Protein AF-A0A4Y2VUL4-F1 (afdb_monomer)

Secondary structure (DSSP, 8-state):
-----------------------------------------------THHHHHHHHHHHHHHHHHHTS--EEEEEETTTTEEEEEEGGGEETTEEEE-S---HHHHHHHHHTTPPPPTT-EEEE-EE-HHHHHHHHHHHHHHHHHHHHHHHHHHTTSS---PPPTTSPPSSB-SHHHHHHHHHHHTSHHHHHHHHHHHHT---SSHHHHHHHHHHHHB-HHHHHTEESS-STTTSEESTT-GGG--

Foldseek 3Di:
DDDDDDDDDDDDDDDDDDDDDDDDDDDDDDDDDDDDDDDDDDDDPPDPVVVVVVVVVVVVVVVVVVVCPQWFFKAQPVVRDTDIAGPLQDDPQKGFAAPDPDPVVRVVCRVVVPHRDPNTDIGGIDGPPPVVVVVVVVVVVVVVVVVVVVVVCVVPPPDLLDQDPQQQQWQDEDPVSVVSNLVQCVDVVNVVSLVSNLVVQDDPDPVRSVVRSNVGHHPPNLVVQADCPDDPPRHHHPVVSPPVPD

Sequence (246 aa):
MTYESRQDKNKDMTDTDFHGTSEDLSMSFDSSEEDSDNQSSSSTVYDSDYMDMREDLETKIEMDAMSSIKFHVVKFPEENSVTVVPCSWVEGDMCAWPSFKSLRKIEDCVKNLRDPEPSCQSIRALIMKSIKRKVLRMLESIQQDIKEIKESEMSSRGRIPSLSPGCPQLPCENPAHLVKLEGLLKDENMFCNVCDFLSSIGGNSIKDCTKRILSKLLSTNLSLKSNWKGTRAVKLVFATFSLINK

Mean predicted aligned error: 21.49 Å

Structure (mmCIF, N/CA/C/O backbone):
data_AF-A0A4Y2VUL4-F1
#
_entry.id   AF-A0A4Y2VUL4-F1
#
loop_
_atom_site.group_PDB
_atom_site.id
_atom_site.type_symbol
_atom_site.label_atom_id
_atom_site.label_alt_id
_atom_site.label_comp_id
_atom_site.label_asym_id
_atom_site.label_entity_id
_atom_site.label_seq_id
_atom_site.pdbx_PDB_ins_code
_atom_site.Cartn_x
_atom_site.Cartn_y
_atom_site.Cartn_z
_atom_site.occupancy
_atom_site.B_iso_or_equiv
_atom_site.auth_seq_id
_atom_site.auth_comp_id
_atom_site.auth_asym_id
_atom_site.auth_atom_id
_atom_site.pdbx_PDB_model_num
ATOM 1 N N . MET A 1 1 ? 10.776 -19.112 73.926 1.00 37.28 1 MET A N 1
ATOM 2 C CA . MET A 1 1 ? 12.065 -18.406 73.800 1.00 37.28 1 MET A CA 1
ATOM 3 C C . MET A 1 1 ? 11.808 -17.065 73.133 1.00 37.28 1 MET A C 1
ATOM 5 O O . MET A 1 1 ? 11.427 -17.037 71.975 1.00 37.28 1 MET A O 1
ATOM 9 N N . THR A 1 2 ? 11.833 -16.020 73.962 1.00 32.97 2 THR A N 1
ATOM 10 C CA . THR A 1 2 ? 12.532 -14.734 73.767 1.00 32.97 2 THR A CA 1
ATOM 11 C C . THR A 1 2 ? 12.591 -14.060 72.384 1.00 32.97 2 THR A C 1
ATOM 13 O O . THR A 1 2 ? 13.231 -14.542 71.458 1.00 32.97 2 THR A O 1
ATOM 16 N N . TYR A 1 3 ? 11.960 -12.876 72.359 1.00 35.38 3 TYR A N 1
ATOM 17 C CA . TYR A 1 3 ? 12.268 -11.624 71.647 1.00 35.38 3 TYR A CA 1
ATOM 18 C C . TYR A 1 3 ? 13.682 -11.467 71.055 1.00 35.38 3 TYR A C 1
ATOM 20 O O . TYR A 1 3 ? 14.653 -11.780 71.732 1.00 35.38 3 TYR A O 1
ATOM 28 N N . GLU A 1 4 ? 13.789 -10.777 69.908 1.00 34.34 4 GLU A N 1
ATOM 29 C CA . GLU A 1 4 ? 14.409 -9.436 69.873 1.00 34.34 4 GLU A CA 1
ATOM 30 C C . GLU A 1 4 ? 14.156 -8.671 68.559 1.00 34.34 4 GLU A C 1
ATOM 32 O O . GLU A 1 4 ? 14.425 -9.138 67.455 1.00 34.34 4 GLU A O 1
ATOM 37 N N . SER A 1 5 ? 13.650 -7.451 68.735 1.00 45.66 5 SER A N 1
ATOM 38 C CA . SER A 1 5 ? 13.612 -6.333 67.793 1.00 45.66 5 SER A CA 1
ATOM 39 C C . SER A 1 5 ? 15.016 -5.806 67.494 1.00 45.66 5 SER A C 1
ATOM 41 O O . SER A 1 5 ? 15.816 -5.751 68.420 1.00 45.66 5 SER A O 1
ATOM 43 N N . ARG A 1 6 ? 15.266 -5.251 66.296 1.00 36.03 6 ARG A N 1
ATOM 44 C CA . ARG A 1 6 ? 16.199 -4.117 66.108 1.00 36.03 6 ARG A CA 1
ATOM 45 C C . ARG A 1 6 ? 15.725 -3.207 64.965 1.00 36.03 6 ARG A C 1
ATOM 47 O O . ARG A 1 6 ? 15.745 -3.591 63.801 1.00 36.03 6 ARG A O 1
ATOM 54 N N . GLN A 1 7 ? 15.272 -2.008 65.334 1.00 43.59 7 GLN A N 1
ATOM 55 C CA . GLN A 1 7 ? 15.385 -0.796 64.519 1.00 43.59 7 GLN A CA 1
ATOM 56 C C . GLN A 1 7 ? 16.753 -0.167 64.815 1.00 43.59 7 GLN A C 1
ATOM 58 O O . GLN A 1 7 ? 17.142 -0.164 65.975 1.00 43.59 7 GLN A O 1
ATOM 63 N N . ASP A 1 8 ? 17.405 0.399 63.800 1.00 39.06 8 ASP A N 1
ATOM 64 C CA . ASP A 1 8 ? 18.325 1.553 63.864 1.00 39.06 8 ASP A CA 1
ATOM 65 C C . ASP A 1 8 ? 18.524 2.010 62.403 1.00 39.06 8 ASP A C 1
ATOM 67 O O . ASP A 1 8 ? 18.896 1.208 61.554 1.00 39.06 8 ASP A O 1
ATOM 71 N N . LYS A 1 9 ? 17.991 3.151 61.941 1.00 45.91 9 LYS A N 1
ATOM 72 C CA . LYS A 1 9 ? 18.438 4.549 62.120 1.00 45.91 9 LYS A CA 1
ATOM 73 C C . LYS A 1 9 ? 19.901 4.803 61.745 1.00 45.91 9 LYS A C 1
ATOM 75 O O . LYS A 1 9 ? 20.797 4.483 62.514 1.00 45.91 9 LYS A O 1
ATOM 80 N N . ASN A 1 10 ? 20.086 5.469 60.602 1.00 33.12 10 ASN A N 1
ATOM 81 C CA . ASN A 1 10 ? 21.126 6.451 60.231 1.00 33.12 10 ASN A CA 1
ATOM 82 C C . ASN A 1 10 ? 21.070 6.607 58.698 1.00 33.12 10 ASN A C 1
ATOM 84 O O . ASN A 1 10 ? 20.830 5.622 58.015 1.00 33.12 10 ASN A O 1
ATOM 88 N N . LYS A 1 11 ? 21.308 7.741 58.045 1.00 41.38 11 LYS A N 1
ATOM 89 C CA . LYS A 1 11 ? 21.467 9.163 58.373 1.00 41.38 11 LYS A CA 1
ATOM 90 C C . LYS A 1 11 ? 21.576 9.865 57.004 1.00 41.38 11 LYS A C 1
ATOM 92 O O . LYS A 1 11 ? 21.830 9.203 56.002 1.00 41.38 11 LYS A O 1
ATOM 97 N N . ASP A 1 12 ? 21.374 11.171 57.012 1.00 45.00 12 ASP A N 1
ATOM 98 C CA . ASP A 1 12 ? 21.529 12.141 55.924 1.00 45.00 12 ASP A CA 1
ATOM 99 C C . ASP A 1 12 ? 22.526 11.812 54.798 1.00 45.00 12 ASP A C 1
ATOM 101 O O . ASP A 1 12 ? 23.677 11.457 55.052 1.00 45.00 12 ASP A O 1
ATOM 105 N N . MET A 1 13 ? 22.118 12.104 53.560 1.00 39.50 13 MET A N 1
ATOM 106 C CA . MET A 1 13 ? 23.014 12.676 52.551 1.00 39.50 13 MET A CA 1
ATOM 107 C C . MET A 1 13 ? 22.205 13.560 51.595 1.00 39.50 13 MET A C 1
ATOM 109 O O . MET A 1 13 ? 21.408 13.084 50.789 1.00 39.50 13 MET A O 1
ATOM 113 N N . THR A 1 14 ? 22.383 14.864 51.772 1.00 39.72 14 THR A N 1
ATOM 114 C CA .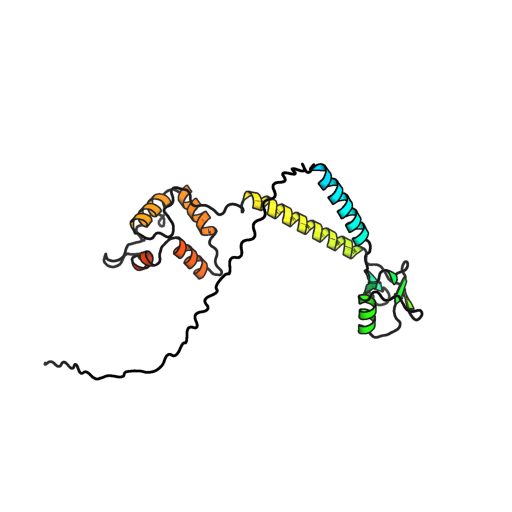 THR A 1 14 ? 21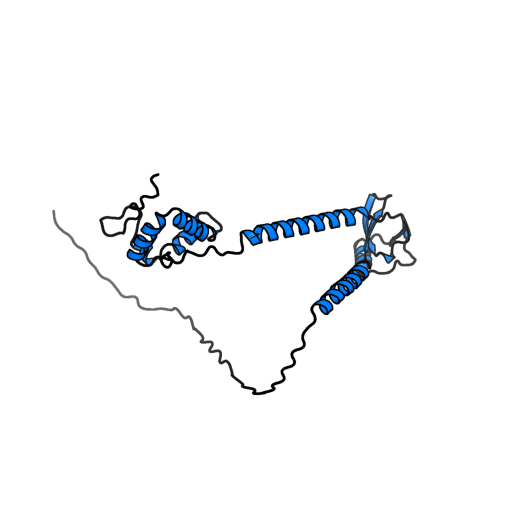.940 15.952 50.900 1.00 39.72 14 THR A CA 1
ATOM 115 C C . THR A 1 14 ? 22.863 16.105 49.691 1.00 39.72 14 THR A C 1
ATOM 117 O O . THR A 1 14 ? 24.064 15.882 49.818 1.00 39.72 14 THR A O 1
ATOM 120 N N . ASP A 1 15 ? 22.253 16.563 48.593 1.00 34.91 15 ASP A N 1
ATOM 121 C CA . ASP A 1 15 ? 22.782 17.282 47.424 1.00 34.91 15 ASP A CA 1
ATOM 122 C C . ASP A 1 15 ? 23.963 16.700 46.642 1.00 34.91 15 ASP A C 1
ATOM 124 O O . ASP A 1 15 ? 25.075 16.600 47.149 1.00 34.91 15 ASP A O 1
ATOM 128 N N . THR A 1 16 ? 23.757 16.463 45.338 1.00 40.22 16 THR A N 1
ATOM 129 C CA . THR A 1 16 ? 24.264 17.377 44.287 1.00 40.22 16 THR A CA 1
ATOM 130 C C . THR A 1 16 ? 23.826 16.961 42.864 1.00 40.22 16 THR A C 1
ATOM 132 O O . THR A 1 16 ? 23.889 15.797 42.480 1.00 40.22 16 THR A O 1
ATOM 135 N N . ASP A 1 17 ? 23.398 17.979 42.109 1.00 36.22 17 ASP A N 1
ATOM 136 C CA . ASP A 1 17 ? 23.606 18.208 40.670 1.00 36.22 17 ASP A CA 1
ATOM 137 C C . ASP A 1 17 ? 22.747 17.486 39.613 1.00 36.22 17 ASP A C 1
ATOM 139 O O . ASP A 1 17 ? 23.124 16.476 39.021 1.00 36.22 17 ASP A O 1
ATOM 143 N N . PHE A 1 18 ? 21.648 18.147 39.222 1.00 34.28 18 PHE A N 1
ATOM 144 C CA . PHE A 1 18 ? 21.116 18.066 37.857 1.00 34.28 18 PHE A CA 1
ATOM 145 C C . PHE A 1 18 ? 20.926 19.484 37.297 1.00 34.28 18 PHE A C 1
ATOM 147 O O . PHE A 1 18 ? 19.894 20.123 37.493 1.00 34.28 18 PHE A O 1
ATOM 154 N N . HIS A 1 19 ? 21.951 19.995 36.611 1.00 41.25 19 HIS A N 1
ATOM 155 C CA . HIS A 1 19 ? 21.834 21.189 35.780 1.00 41.25 19 HIS A CA 1
ATOM 156 C C . HIS A 1 19 ? 21.221 20.807 34.427 1.00 41.25 19 HIS A C 1
ATOM 158 O O . HIS A 1 19 ? 21.847 20.127 33.618 1.00 41.25 19 HIS A O 1
ATOM 164 N N . GLY A 1 20 ? 20.003 21.281 34.180 1.00 34.69 20 GLY A N 1
ATOM 165 C CA . GLY A 1 20 ? 19.378 21.322 32.863 1.00 34.69 20 GLY A CA 1
ATOM 166 C C . GLY A 1 20 ? 18.702 22.675 32.700 1.00 34.69 20 GLY A C 1
ATOM 167 O O . GLY A 1 20 ? 17.588 22.876 33.173 1.00 34.69 20 GLY A O 1
ATOM 168 N N . THR A 1 21 ? 19.413 23.625 32.100 1.00 36.50 21 THR A N 1
ATOM 169 C CA . THR A 1 21 ? 18.899 24.947 31.741 1.00 36.50 21 THR A CA 1
ATOM 170 C C . THR A 1 21 ? 17.856 24.792 30.637 1.00 36.50 21 THR A C 1
ATOM 172 O O . THR A 1 21 ? 18.184 24.415 29.514 1.00 36.50 21 THR A O 1
ATOM 175 N N . SER A 1 22 ? 16.595 25.050 30.978 1.00 40.19 22 SER A N 1
ATOM 176 C CA . SER A 1 22 ? 15.501 25.232 30.027 1.00 40.19 22 SER A CA 1
ATOM 177 C C . SER A 1 22 ? 15.526 26.687 29.575 1.00 40.19 22 SER A C 1
ATOM 179 O O . SER A 1 22 ? 15.125 27.570 30.329 1.00 40.19 22 SER A O 1
ATOM 181 N N . GLU A 1 23 ? 16.049 26.945 28.380 1.00 42.38 23 GLU A N 1
ATOM 182 C CA . GLU A 1 23 ? 15.893 28.239 27.722 1.00 42.38 23 GLU A CA 1
ATOM 183 C C . GLU A 1 23 ? 14.488 28.310 27.112 1.00 42.38 23 GLU A C 1
ATOM 185 O O . GLU A 1 23 ? 14.132 27.540 26.218 1.00 42.38 23 GLU A O 1
ATOM 190 N N . ASP A 1 24 ? 13.686 29.227 27.652 1.00 40.03 24 ASP A N 1
ATOM 191 C CA . ASP A 1 24 ? 12.415 29.678 27.098 1.00 40.03 24 ASP A CA 1
ATOM 192 C C . ASP A 1 24 ? 12.649 30.333 25.729 1.00 40.03 24 ASP A C 1
ATOM 194 O O . ASP A 1 24 ? 13.191 31.434 25.629 1.00 40.03 24 ASP A O 1
ATOM 198 N N . LEU A 1 25 ? 12.196 29.673 24.664 1.00 39.53 25 LEU A N 1
ATOM 199 C CA . LEU A 1 25 ? 12.022 30.288 23.349 1.00 39.53 25 LEU A CA 1
ATOM 200 C C . LEU A 1 25 ? 10.589 30.815 23.239 1.00 39.53 25 LEU A C 1
ATOM 202 O O . LEU A 1 25 ? 9.675 30.128 22.781 1.00 39.53 25 LEU A O 1
ATOM 206 N N . SER A 1 26 ? 10.402 32.061 23.669 1.00 37.72 26 SER A N 1
ATOM 207 C CA . SER A 1 26 ? 9.218 32.863 23.377 1.00 37.72 26 SER A CA 1
ATOM 208 C C . SER A 1 26 ? 9.281 33.362 21.928 1.00 37.72 26 SER A C 1
ATOM 210 O O . SER A 1 26 ? 10.014 34.285 21.587 1.00 37.72 26 SER A O 1
ATOM 212 N N . MET A 1 27 ? 8.507 32.736 21.040 1.00 40.91 27 MET A N 1
ATOM 213 C CA . MET A 1 27 ? 8.279 33.248 19.687 1.00 40.91 27 MET A CA 1
ATOM 214 C C . MET A 1 27 ? 7.114 34.242 19.706 1.00 40.91 27 MET A C 1
ATOM 216 O O . MET A 1 27 ? 5.950 33.857 19.794 1.00 40.91 27 MET A O 1
ATOM 220 N N . SER A 1 28 ? 7.440 35.531 19.632 1.00 38.25 28 SER A N 1
ATOM 221 C CA . SER A 1 28 ? 6.500 36.619 19.358 1.00 38.25 28 SER A CA 1
ATO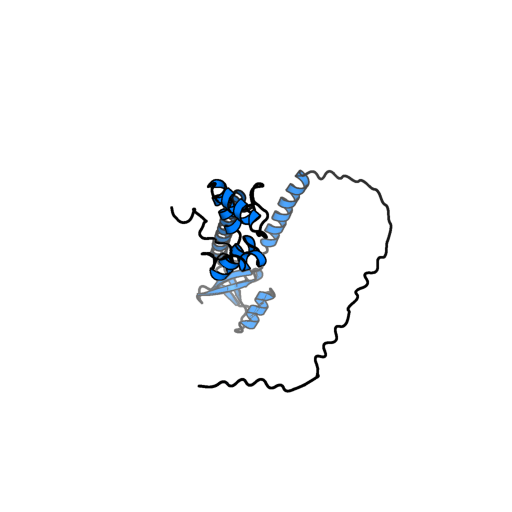M 222 C C . SER A 1 28 ? 6.160 36.645 17.866 1.00 38.25 28 SER A C 1
ATOM 224 O O . SER A 1 28 ? 7.037 36.905 17.042 1.00 38.25 28 SER A O 1
ATOM 226 N N . PHE A 1 29 ? 4.900 36.372 17.523 1.00 38.88 29 PHE A N 1
ATOM 227 C CA . PHE A 1 29 ? 4.369 36.544 16.171 1.00 38.88 29 PHE A CA 1
ATOM 228 C C . PHE A 1 29 ? 3.790 37.956 16.043 1.00 38.88 29 PHE A C 1
ATOM 230 O O . PHE A 1 29 ? 2.793 38.295 16.682 1.00 38.88 29 PHE A O 1
ATOM 237 N N . ASP A 1 30 ? 4.485 38.773 15.261 1.00 34.53 30 ASP A N 1
ATOM 238 C CA . ASP A 1 30 ? 4.144 40.150 14.932 1.00 34.53 30 ASP A CA 1
ATOM 239 C C . ASP A 1 30 ? 2.960 40.170 13.957 1.00 34.53 30 ASP A C 1
ATOM 241 O O . ASP A 1 30 ? 2.999 39.545 12.895 1.00 34.53 30 ASP A O 1
ATOM 245 N N . SER A 1 31 ? 1.882 40.838 14.362 1.00 45.69 31 SER A N 1
ATOM 246 C CA . SER A 1 31 ? 0.686 41.054 13.550 1.00 45.69 31 SER A CA 1
ATOM 247 C C . SER A 1 31 ? 0.798 42.433 12.919 1.00 45.69 31 SER A C 1
ATOM 249 O O . SER A 1 31 ? 0.634 43.437 13.607 1.00 45.69 31 SER A O 1
ATOM 251 N N . SER A 1 32 ? 1.065 42.476 11.616 1.00 52.53 32 SER A N 1
ATOM 252 C CA . SER A 1 32 ? 0.839 43.669 10.802 1.00 52.53 32 SER A CA 1
ATOM 253 C C . SER A 1 32 ? -0.382 43.437 9.916 1.00 52.53 32 SER A C 1
ATOM 255 O O . SER A 1 32 ? -0.410 42.552 9.062 1.00 52.53 32 SER A O 1
ATOM 257 N N . GLU A 1 33 ? -1.412 44.221 10.215 1.00 48.19 33 GLU A N 1
ATOM 258 C CA . GLU A 1 33 ? -2.605 44.453 9.412 1.00 48.19 33 GLU A CA 1
ATOM 259 C C . GLU A 1 33 ? -2.219 45.238 8.151 1.00 48.19 33 GLU A C 1
ATOM 261 O O . GLU A 1 33 ? -1.575 46.282 8.247 1.00 48.19 33 GLU A O 1
ATOM 266 N N . GLU A 1 34 ? -2.656 44.776 6.979 1.00 51.69 34 GLU A N 1
ATOM 267 C CA . GLU A 1 34 ? -2.885 45.656 5.833 1.00 51.69 34 GLU A CA 1
ATOM 268 C C . GLU A 1 34 ? -4.307 45.427 5.317 1.00 51.69 34 GLU A C 1
ATOM 270 O O . GLU A 1 34 ? -4.644 44.379 4.761 1.00 51.69 34 GLU A O 1
ATOM 275 N N . ASP A 1 35 ? -5.141 46.439 5.549 1.00 45.28 35 ASP A N 1
ATOM 276 C CA . ASP A 1 35 ? -6.445 46.626 4.933 1.00 45.28 35 ASP A CA 1
ATOM 277 C C . ASP A 1 35 ? -6.289 46.871 3.430 1.00 45.28 35 ASP A C 1
ATOM 279 O O . ASP A 1 35 ? -5.519 47.734 3.004 1.00 45.28 35 ASP A O 1
ATOM 283 N N . SER A 1 36 ? -7.095 46.190 2.617 1.00 50.53 36 SER A N 1
ATOM 284 C CA . SER A 1 36 ? -7.530 46.717 1.321 1.00 50.53 36 SER A CA 1
ATOM 285 C C . SER A 1 36 ? -8.795 46.006 0.860 1.00 50.53 36 SER A C 1
ATOM 287 O O . SER A 1 36 ? -8.769 44.909 0.300 1.00 50.53 36 SER A O 1
ATOM 289 N N . ASP A 1 37 ? -9.914 46.687 1.081 1.00 52.72 37 ASP A N 1
ATOM 290 C CA . ASP A 1 37 ? -11.165 46.467 0.375 1.00 52.72 37 ASP A CA 1
ATOM 291 C C . ASP A 1 37 ? -10.942 46.559 -1.140 1.00 52.72 37 ASP A C 1
ATOM 293 O O . ASP A 1 37 ? -10.536 47.601 -1.658 1.00 52.72 37 ASP A O 1
ATOM 297 N N . ASN A 1 38 ? -11.305 45.513 -1.883 1.00 49.28 38 ASN A N 1
ATOM 298 C CA . ASN A 1 38 ? -11.832 45.731 -3.224 1.00 49.28 38 ASN A CA 1
ATOM 299 C C . ASN A 1 38 ? -12.841 44.646 -3.608 1.00 49.28 38 ASN A C 1
ATOM 301 O O . ASN A 1 38 ? -12.501 43.523 -3.985 1.00 49.28 38 ASN A O 1
ATOM 305 N N . GLN A 1 39 ? -14.115 45.017 -3.511 1.00 49.38 39 GLN A N 1
ATOM 306 C CA . GLN A 1 39 ? -15.218 44.310 -4.140 1.00 49.38 39 GLN A CA 1
ATOM 307 C C . GLN A 1 39 ? -15.061 44.379 -5.665 1.00 49.38 39 GLN A C 1
ATOM 309 O O . GLN A 1 39 ? -15.188 45.443 -6.266 1.00 49.38 39 GLN A O 1
ATOM 314 N N . SER A 1 40 ? -14.876 43.233 -6.316 1.00 43.91 40 SER A N 1
ATOM 315 C CA . SER A 1 40 ? -15.290 43.073 -7.710 1.00 43.91 40 SER A CA 1
ATOM 316 C C . SER A 1 40 ? -15.723 41.634 -7.961 1.00 43.91 40 SER A C 1
ATOM 318 O O . SER A 1 40 ? -14.917 40.725 -8.152 1.00 43.91 40 SER A O 1
ATOM 320 N N . SER A 1 41 ? -17.037 41.430 -7.922 1.00 46.38 41 SER A N 1
ATOM 321 C CA . SER A 1 41 ? -17.688 40.220 -8.405 1.00 46.38 41 SER A CA 1
ATOM 322 C C . SER A 1 41 ? -17.497 40.123 -9.918 1.00 46.38 41 SER A C 1
ATOM 324 O O . SER A 1 41 ? -18.189 40.802 -10.672 1.00 46.38 41 SER A O 1
ATOM 326 N N . SER A 1 42 ? -16.589 39.258 -10.368 1.00 40.31 42 SER A N 1
ATOM 327 C CA . SER A 1 42 ? -16.529 38.806 -11.760 1.00 40.31 42 SER A CA 1
ATOM 328 C C . SER A 1 42 ? -16.740 37.297 -11.795 1.00 40.31 42 SER A C 1
ATOM 330 O O . SER A 1 42 ? -15.809 36.497 -11.717 1.00 40.31 42 SER A O 1
ATOM 332 N N . SER A 1 43 ? -18.016 36.913 -11.838 1.00 45.22 43 SER A N 1
ATOM 333 C CA . SER A 1 43 ? -18.437 35.547 -12.127 1.00 45.22 43 SER A CA 1
ATOM 334 C C . SER A 1 43 ? -18.215 35.306 -13.617 1.00 45.22 43 SER A C 1
ATOM 336 O O . SER A 1 43 ? -19.029 35.689 -14.454 1.00 45.22 43 SER A O 1
ATOM 338 N N . THR A 1 44 ? -17.071 34.716 -13.954 1.00 42.22 44 THR A N 1
ATOM 339 C CA . THR A 1 44 ? -16.884 34.093 -15.262 1.00 42.22 44 THR A CA 1
ATOM 340 C C . THR A 1 44 ? -17.412 32.671 -15.146 1.00 42.22 44 THR A C 1
ATOM 342 O O . THR A 1 44 ? -16.856 31.823 -14.453 1.00 42.22 44 THR A O 1
ATOM 345 N N . VAL A 1 45 ? -18.572 32.449 -15.757 1.00 44.31 45 VAL A N 1
ATOM 346 C CA . VAL A 1 45 ? -19.118 31.118 -16.013 1.00 44.31 45 VAL A CA 1
ATOM 347 C C . VAL A 1 45 ? -18.128 30.437 -16.954 1.00 44.31 45 VAL A C 1
ATOM 349 O O . VAL A 1 45 ? -18.074 30.762 -18.137 1.00 44.31 45 VAL A O 1
ATOM 352 N N . TYR A 1 46 ? -17.273 29.573 -16.408 1.00 42.00 46 TYR A N 1
ATOM 353 C CA . TYR A 1 46 ? -16.401 28.730 -17.214 1.00 42.00 46 TYR A CA 1
ATOM 354 C C . TYR A 1 46 ? -17.260 27.633 -17.830 1.00 42.00 46 TYR A C 1
ATOM 356 O O . TYR A 1 46 ? -17.767 26.757 -17.130 1.00 42.00 46 TYR A O 1
ATOM 364 N N . ASP A 1 47 ? -17.458 27.745 -19.137 1.00 44.09 47 ASP A N 1
ATOM 365 C CA . ASP A 1 47 ? -18.141 26.758 -19.957 1.00 44.09 47 ASP A CA 1
ATOM 366 C C . ASP A 1 47 ? -17.311 25.464 -19.956 1.00 44.09 47 ASP A C 1
ATO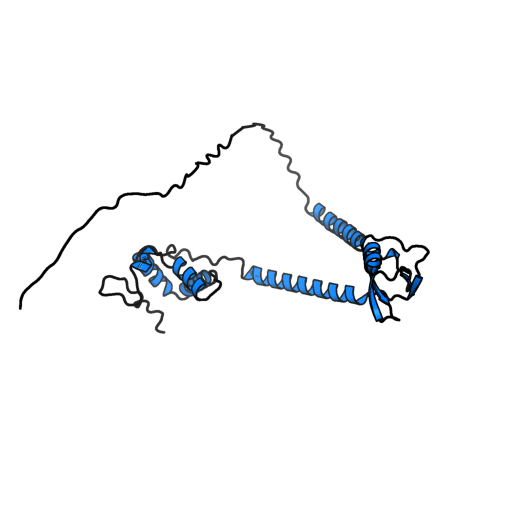M 368 O O . ASP A 1 47 ? -16.134 25.470 -20.332 1.00 44.09 47 ASP A O 1
ATOM 372 N N . SER A 1 48 ? -17.900 24.372 -19.462 1.00 50.25 48 SER A N 1
ATOM 373 C CA . SER A 1 48 ? -17.226 23.077 -19.259 1.00 50.25 48 SER A CA 1
ATOM 374 C C . SER A 1 48 ? -16.637 22.521 -20.560 1.00 50.25 48 SER A C 1
ATOM 376 O O . SER A 1 48 ? -15.612 21.841 -20.536 1.00 50.25 48 SER A O 1
ATOM 378 N N . ASP A 1 49 ? -17.237 22.874 -21.694 1.00 50.06 49 ASP A N 1
ATOM 379 C CA . ASP A 1 49 ? -16.846 22.412 -23.026 1.00 50.06 49 ASP A CA 1
ATOM 380 C C . ASP A 1 49 ? -15.515 23.035 -23.500 1.00 50.06 49 ASP A C 1
ATOM 382 O O . ASP A 1 49 ? -14.859 22.519 -24.405 1.00 50.06 49 ASP A O 1
ATOM 386 N N . TYR A 1 50 ? -15.069 24.134 -22.872 1.00 52.22 50 TYR A N 1
ATOM 387 C CA . TYR A 1 50 ? -13.808 24.802 -23.216 1.00 52.22 50 TYR A CA 1
ATOM 388 C C . TYR A 1 50 ? -12.578 24.153 -22.558 1.00 52.22 50 TYR A C 1
ATOM 390 O O . TYR A 1 50 ? -11.453 24.351 -23.022 1.00 52.22 50 TYR A O 1
ATOM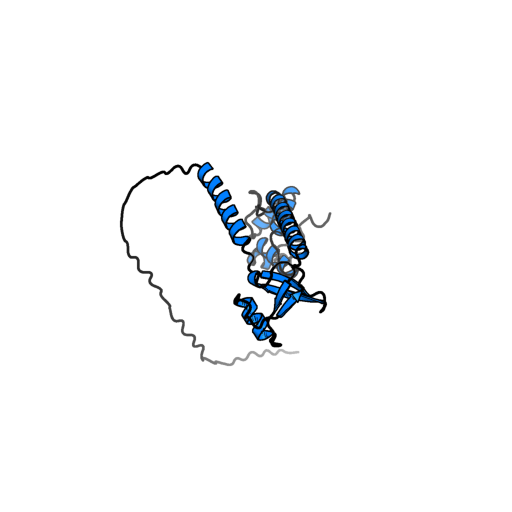 398 N N . MET A 1 51 ? -12.768 23.369 -21.493 1.00 48.28 51 MET A N 1
ATOM 399 C CA . MET A 1 51 ? -11.674 22.614 -20.868 1.00 48.28 51 MET A CA 1
ATOM 400 C C . MET A 1 51 ? -11.401 21.288 -21.596 1.00 48.28 51 MET A C 1
ATOM 402 O O . MET A 1 51 ? -10.249 20.867 -21.656 1.00 48.28 51 MET A O 1
ATOM 406 N N . ASP A 1 52 ? -12.415 20.702 -22.239 1.00 48.25 52 ASP A N 1
ATOM 407 C CA . ASP A 1 52 ? -12.338 19.390 -22.904 1.00 48.25 52 ASP A CA 1
ATOM 408 C C . ASP A 1 52 ? -11.504 19.438 -24.205 1.00 48.25 52 ASP A C 1
ATOM 410 O O . ASP A 1 52 ? -10.654 18.590 -24.465 1.00 48.25 52 ASP A O 1
ATOM 414 N N . MET A 1 53 ? -11.625 20.515 -24.996 1.00 55.72 53 MET A N 1
ATOM 415 C CA . MET A 1 53 ? -10.808 20.684 -26.214 1.00 55.72 53 MET A CA 1
ATOM 416 C C . MET A 1 53 ? -9.339 21.032 -25.939 1.00 55.72 53 MET A C 1
ATOM 418 O O . MET A 1 53 ? -8.492 20.905 -26.829 1.00 55.72 53 MET A O 1
ATOM 422 N N . ARG A 1 54 ? -9.022 21.510 -24.732 1.00 53.94 54 ARG A N 1
ATOM 423 C CA . ARG A 1 54 ? -7.650 21.857 -24.350 1.00 53.94 54 ARG A CA 1
ATOM 424 C C . ARG A 1 54 ? -6.864 20.611 -23.952 1.00 53.94 54 ARG A C 1
ATOM 426 O O . ARG A 1 54 ? -5.705 20.494 -24.338 1.00 53.94 54 ARG A O 1
ATOM 433 N N . GLU A 1 55 ? -7.524 19.663 -23.291 1.00 52.97 55 GLU A N 1
ATOM 434 C CA . GLU A 1 55 ? -6.947 18.378 -22.891 1.00 52.97 55 GLU A CA 1
ATOM 435 C C . GLU A 1 55 ? -6.602 17.513 -24.121 1.00 52.97 55 GLU A C 1
ATOM 437 O O . GLU A 1 55 ? -5.500 16.972 -24.215 1.00 52.97 55 GLU A O 1
ATOM 442 N N . ASP A 1 56 ? -7.459 17.497 -25.147 1.00 52.34 56 ASP A N 1
ATOM 443 C CA . ASP A 1 56 ? -7.211 16.790 -26.417 1.00 52.34 56 ASP A CA 1
ATOM 444 C C . ASP A 1 56 ? -6.057 17.385 -27.250 1.00 52.34 56 ASP A C 1
ATOM 446 O O . ASP A 1 56 ? -5.337 16.671 -27.959 1.00 52.34 56 ASP A O 1
ATOM 450 N N . LEU A 1 57 ? -5.853 18.705 -27.196 1.00 50.56 57 LEU A N 1
ATOM 451 C CA . LEU A 1 57 ? -4.785 19.369 -27.948 1.00 50.56 57 LEU A CA 1
ATOM 452 C C . LEU A 1 57 ? -3.445 19.314 -27.204 1.00 50.56 57 LEU A C 1
ATOM 454 O O . LEU A 1 57 ? -2.403 19.115 -27.833 1.00 50.56 57 LEU A O 1
ATOM 458 N N . GLU A 1 58 ? -3.472 19.454 -25.877 1.00 54.09 58 GLU A N 1
ATOM 459 C CA . GLU A 1 58 ? -2.298 19.316 -25.013 1.00 54.09 58 GLU A CA 1
ATOM 460 C C . GLU A 1 58 ? -1.787 17.869 -25.028 1.00 54.09 58 GLU A C 1
ATOM 462 O O . GLU A 1 58 ? -0.592 17.664 -25.235 1.00 54.09 58 GLU A O 1
ATOM 467 N N . THR A 1 59 ? -2.670 16.864 -24.991 1.00 56.62 59 THR A N 1
ATOM 468 C CA . THR A 1 59 ? -2.277 15.450 -25.140 1.00 56.62 59 THR A CA 1
ATOM 469 C C . THR A 1 59 ? -1.719 15.134 -26.526 1.00 56.62 59 THR A C 1
ATOM 471 O O . THR A 1 59 ? -0.761 14.373 -26.636 1.00 56.62 59 THR A O 1
ATOM 474 N N . LYS A 1 60 ? -2.233 15.741 -27.604 1.00 52.78 60 LYS A N 1
ATOM 475 C CA . LYS A 1 60 ? -1.685 15.553 -28.958 1.00 52.78 60 LYS A CA 1
ATOM 476 C C . LYS A 1 60 ? -0.305 16.191 -29.132 1.00 52.78 60 LYS A C 1
ATOM 478 O O . LYS A 1 60 ? 0.582 15.573 -29.717 1.00 52.78 60 LYS A O 1
ATOM 483 N N . ILE A 1 61 ? -0.106 17.395 -28.592 1.00 58.94 61 ILE A N 1
ATOM 484 C CA . ILE A 1 61 ? 1.201 18.067 -28.570 1.00 58.94 61 ILE A CA 1
ATOM 485 C C . ILE A 1 61 ? 2.187 17.285 -27.694 1.00 58.94 61 ILE A C 1
ATOM 487 O O . ILE A 1 61 ? 3.341 17.119 -28.085 1.00 58.94 61 ILE A O 1
ATOM 491 N N . GLU A 1 62 ? 1.747 16.748 -26.554 1.00 57.94 62 GLU A N 1
ATOM 492 C CA . GLU A 1 62 ? 2.564 15.871 -25.712 1.00 57.94 62 GLU A CA 1
ATOM 493 C C . GLU A 1 62 ? 2.895 14.549 -26.408 1.00 57.94 62 GLU A C 1
ATOM 495 O O . GLU A 1 62 ? 4.046 14.123 -26.371 1.00 57.94 62 GLU A O 1
ATOM 500 N N . MET A 1 63 ? 1.949 13.924 -27.110 1.00 54.78 63 MET A N 1
ATOM 501 C CA . MET A 1 63 ? 2.179 12.690 -27.867 1.00 54.78 63 MET A CA 1
ATOM 502 C C . MET A 1 63 ? 3.150 12.898 -29.039 1.00 54.78 63 MET A C 1
ATOM 504 O O . MET A 1 63 ? 4.035 12.063 -29.250 1.00 54.78 63 MET A O 1
ATOM 508 N N . ASP A 1 64 ? 3.056 14.023 -29.754 1.00 54.59 64 ASP A N 1
ATOM 509 C CA . ASP A 1 64 ? 3.989 14.388 -30.827 1.00 54.59 64 ASP A CA 1
ATOM 510 C C . ASP A 1 64 ? 5.372 14.792 -30.271 1.00 54.59 64 ASP A C 1
ATOM 512 O O . ASP A 1 64 ? 6.407 14.402 -30.822 1.00 54.59 64 ASP A O 1
ATOM 516 N N . ALA A 1 65 ? 5.427 15.477 -29.123 1.00 55.16 65 ALA A N 1
ATOM 517 C CA . ALA A 1 65 ? 6.673 15.786 -28.418 1.00 55.16 65 ALA A CA 1
ATOM 518 C C . ALA A 1 65 ? 7.338 14.529 -27.818 1.00 55.16 65 ALA A C 1
ATOM 520 O O . ALA A 1 65 ? 8.565 14.405 -27.837 1.00 55.16 65 ALA A O 1
ATOM 521 N N . MET A 1 66 ? 6.551 13.550 -27.359 1.00 53.31 66 MET A N 1
ATOM 522 C CA . MET A 1 66 ? 7.014 12.232 -26.905 1.00 53.31 66 MET A CA 1
ATOM 523 C C . MET A 1 66 ? 7.439 11.324 -28.070 1.00 53.31 66 MET A C 1
ATOM 525 O O . MET A 1 66 ? 8.257 10.420 -27.873 1.00 53.31 66 MET A O 1
ATOM 529 N N . SER A 1 67 ? 6.955 11.585 -29.291 1.00 51.47 67 SER A N 1
ATOM 530 C CA . SER A 1 67 ? 7.429 10.938 -30.521 1.00 51.47 67 SER A CA 1
ATOM 531 C C . SER A 1 67 ? 8.816 11.430 -30.964 1.00 51.47 67 SER A C 1
ATOM 533 O O . SER A 1 67 ? 9.462 10.765 -31.781 1.00 51.47 67 SER A O 1
ATOM 535 N N . SER A 1 68 ? 9.345 12.509 -30.370 1.00 56.50 68 SER A N 1
ATOM 536 C CA . SER A 1 68 ? 10.774 12.856 -30.411 1.00 56.50 68 SER A CA 1
ATOM 537 C C . SER A 1 68 ? 11.562 11.938 -29.473 1.00 56.50 68 SER A C 1
ATOM 539 O O . SER A 1 68 ? 12.190 12.335 -28.488 1.00 56.50 68 SER A O 1
ATOM 541 N N . ILE A 1 69 ? 11.479 10.639 -29.742 1.00 59.12 69 ILE A N 1
ATOM 542 C CA . ILE A 1 69 ? 12.258 9.645 -29.027 1.00 59.12 69 ILE A CA 1
ATOM 543 C C . ILE A 1 69 ? 13.727 9.993 -29.276 1.00 59.12 69 ILE A C 1
ATOM 545 O O . ILE A 1 69 ? 14.191 9.944 -30.408 1.00 59.12 69 ILE A O 1
ATOM 549 N N . LYS A 1 70 ? 14.462 10.332 -28.215 1.00 70.25 70 LYS A N 1
ATOM 550 C CA . LYS A 1 70 ? 15.889 10.687 -28.292 1.00 70.25 70 LYS A CA 1
ATOM 551 C C . LYS A 1 70 ? 16.791 9.475 -28.551 1.00 70.25 70 LYS A C 1
ATOM 553 O O . LYS A 1 70 ? 17.917 9.646 -29.009 1.00 70.25 70 LYS A O 1
ATOM 558 N N . PHE A 1 71 ? 16.296 8.259 -28.286 1.00 82.75 71 PHE A N 1
ATOM 559 C CA . PHE A 1 71 ? 17.099 7.034 -28.280 1.00 82.75 71 PHE A CA 1
ATOM 560 C C . PHE A 1 71 ? 16.432 5.794 -28.914 1.00 82.75 71 PHE A C 1
ATOM 562 O O . PHE A 1 71 ? 15.267 5.462 -28.657 1.00 82.75 71 PHE A O 1
ATOM 569 N N . HIS A 1 72 ? 17.219 5.016 -29.657 1.00 86.12 72 HIS A N 1
ATOM 570 C CA . HIS A 1 72 ? 16.884 3.672 -30.119 1.00 86.12 72 HIS A CA 1
ATOM 571 C C . HIS A 1 72 ? 17.612 2.610 -29.296 1.00 86.12 72 HIS A C 1
ATOM 573 O O . HIS A 1 72 ? 18.800 2.722 -29.019 1.00 86.12 72 HIS A O 1
ATOM 579 N N . VAL A 1 73 ? 16.898 1.534 -28.955 1.00 85.69 73 VAL A N 1
ATOM 580 C CA . VAL A 1 73 ? 17.535 0.282 -28.533 1.00 85.69 73 VAL A CA 1
ATOM 581 C C . VAL A 1 73 ? 17.870 -0.486 -29.803 1.00 85.69 73 VAL A C 1
ATOM 583 O O . VAL A 1 73 ? 16.962 -0.827 -30.568 1.00 85.69 73 VAL A O 1
ATOM 586 N N . VAL A 1 74 ? 19.152 -0.731 -30.038 1.00 87.31 74 VAL A N 1
ATOM 587 C CA . VAL A 1 74 ? 19.654 -1.420 -31.225 1.00 87.31 74 VAL A CA 1
ATOM 588 C C . VAL A 1 74 ? 20.360 -2.710 -30.839 1.00 87.31 74 VAL A C 1
ATOM 590 O O . VAL A 1 74 ? 21.022 -2.793 -29.805 1.00 87.31 74 VAL A O 1
ATOM 593 N N . LYS A 1 75 ? 20.203 -3.730 -31.680 1.00 87.56 75 LYS A N 1
ATOM 594 C CA . LYS A 1 75 ? 20.952 -4.982 -31.598 1.00 87.56 75 LYS A CA 1
ATOM 595 C C . LYS A 1 75 ? 21.967 -5.035 -32.734 1.00 87.56 75 LYS A C 1
ATOM 597 O O . LYS A 1 75 ? 21.564 -4.942 -33.894 1.00 87.56 75 LYS A O 1
ATOM 602 N N . PHE A 1 76 ? 23.237 -5.257 -32.412 1.00 87.25 76 PHE A N 1
ATOM 603 C CA . PHE A 1 76 ? 24.271 -5.556 -33.399 1.00 87.25 76 PHE A CA 1
ATOM 604 C C . PHE A 1 76 ? 24.295 -7.072 -33.638 1.00 87.25 76 PHE A C 1
ATOM 606 O O . PHE A 1 76 ? 24.611 -7.834 -32.721 1.00 87.25 76 PHE A O 1
ATOM 613 N N . PRO A 1 77 ? 23.888 -7.554 -34.826 1.00 82.69 77 PRO A N 1
ATOM 614 C CA . PRO A 1 77 ? 23.718 -8.983 -35.072 1.00 82.69 77 PRO A CA 1
ATOM 615 C C . PRO A 1 77 ? 25.047 -9.745 -35.087 1.00 82.69 77 PRO A C 1
ATOM 617 O O . PRO A 1 77 ? 25.066 -10.899 -34.674 1.00 82.69 77 PRO A O 1
ATOM 620 N N . GLU A 1 78 ? 26.136 -9.104 -35.517 1.00 83.69 78 GLU A N 1
ATOM 621 C CA . GLU A 1 78 ? 27.466 -9.721 -35.616 1.00 83.69 78 GLU A CA 1
ATOM 622 C C . GLU A 1 78 ? 28.087 -9.987 -34.238 1.00 83.69 78 GLU A C 1
ATOM 624 O O . GLU A 1 78 ? 28.691 -11.033 -34.021 1.00 83.69 78 GLU A O 1
ATOM 629 N N . GLU A 1 79 ? 27.868 -9.086 -33.279 1.00 80.06 79 GLU A N 1
ATOM 630 C CA . GLU A 1 79 ? 28.408 -9.193 -31.916 1.00 80.06 79 GLU A CA 1
ATOM 631 C C . GLU A 1 79 ? 27.394 -9.758 -30.904 1.00 80.06 79 GLU A C 1
ATOM 633 O O . GLU A 1 79 ? 27.720 -9.970 -29.737 1.00 80.06 79 GLU A O 1
ATOM 638 N N . ASN A 1 80 ? 26.142 -9.973 -31.329 1.00 81.62 80 ASN A N 1
ATOM 639 C CA . ASN A 1 80 ? 24.994 -10.301 -30.475 1.00 81.62 80 ASN A CA 1
ATOM 640 C C . ASN A 1 80 ? 24.846 -9.365 -29.253 1.00 81.62 80 ASN A C 1
ATOM 642 O O . ASN A 1 80 ? 24.328 -9.761 -28.207 1.00 81.62 80 ASN A O 1
ATOM 646 N N . SER A 1 81 ? 25.281 -8.113 -29.394 1.00 83.44 81 SER A N 1
ATOM 647 C CA . SER A 1 81 ? 25.221 -7.089 -28.356 1.00 83.44 81 SER A CA 1
ATOM 648 C C . SER A 1 81 ? 23.964 -6.226 -28.521 1.00 83.44 81 SER A C 1
ATOM 650 O O . SER A 1 81 ? 23.442 -6.049 -29.626 1.00 83.44 81 SER A O 1
ATOM 652 N N . VAL A 1 82 ? 23.430 -5.722 -27.405 1.00 85.62 82 VAL A N 1
ATOM 653 C CA . VAL A 1 82 ? 22.278 -4.807 -27.375 1.00 85.62 82 VAL A CA 1
ATOM 654 C C . VAL A 1 82 ? 22.704 -3.534 -26.663 1.00 85.62 82 VAL A C 1
ATOM 656 O O . VAL A 1 82 ? 23.252 -3.601 -25.565 1.00 85.62 82 VAL A O 1
ATOM 659 N N . THR A 1 83 ? 22.446 -2.381 -27.274 1.00 87.00 83 THR A N 1
ATOM 660 C CA . THR A 1 83 ? 22.813 -1.079 -26.711 1.00 87.00 83 THR A CA 1
ATOM 661 C C . THR A 1 83 ? 21.755 -0.017 -27.001 1.00 87.00 83 THR A C 1
ATOM 663 O O . THR A 1 83 ? 20.844 -0.219 -27.808 1.00 87.00 83 THR A O 1
ATOM 666 N N . VAL A 1 84 ? 21.877 1.124 -26.330 1.00 87.12 84 VAL A N 1
ATOM 667 C CA . VAL A 1 84 ? 21.049 2.310 -26.540 1.00 87.12 84 VAL A CA 1
ATOM 668 C C . VAL A 1 84 ? 21.879 3.350 -27.287 1.00 87.12 84 VAL A C 1
ATOM 670 O O . VAL A 1 84 ? 22.977 3.683 -26.850 1.00 87.12 84 VAL A O 1
ATOM 673 N N . VAL A 1 85 ? 21.360 3.867 -28.399 1.00 88.19 85 VAL A N 1
ATOM 674 C CA . VAL A 1 85 ? 22.014 4.896 -29.225 1.00 88.19 85 VAL A CA 1
ATOM 675 C C . VAL A 1 85 ? 21.080 6.073 -29.472 1.00 88.19 85 VAL A C 1
ATOM 677 O O . VAL A 1 85 ? 19.861 5.875 -29.481 1.00 88.19 85 VAL A O 1
ATOM 680 N N . PRO A 1 86 ? 21.605 7.291 -29.688 1.00 88.38 86 PRO A N 1
ATOM 681 C CA . PRO A 1 86 ? 20.809 8.412 -30.160 1.00 88.38 86 PRO A CA 1
ATOM 682 C C . PRO A 1 86 ? 20.085 8.064 -31.458 1.00 88.38 86 PRO A C 1
ATOM 684 O O . PRO A 1 86 ? 20.613 7.346 -32.307 1.00 88.38 86 PRO A O 1
ATOM 687 N N . CYS A 1 87 ? 18.879 8.591 -31.646 1.00 85.50 87 CYS A N 1
ATOM 688 C CA . CYS A 1 87 ? 18.148 8.353 -32.889 1.00 85.50 87 CYS A CA 1
ATOM 689 C C . CYS A 1 87 ? 18.860 8.929 -34.117 1.00 85.50 87 CYS A C 1
ATOM 691 O O . CYS A 1 87 ? 18.771 8.323 -35.178 1.00 85.50 87 CYS A O 1
ATOM 693 N N . SER A 1 88 ? 19.609 10.025 -33.956 1.00 83.62 88 SER A N 1
ATOM 694 C CA . SER A 1 88 ? 20.419 10.635 -35.019 1.00 83.62 88 SER A CA 1
ATOM 695 C C . SER A 1 88 ? 21.564 9.748 -35.510 1.00 83.62 88 SER A C 1
ATOM 697 O O . SER A 1 88 ? 22.093 9.983 -36.589 1.00 83.62 88 SER A O 1
ATOM 699 N N . TRP A 1 89 ? 21.954 8.723 -34.747 1.00 88.69 89 TRP A N 1
ATOM 700 C CA . TRP A 1 89 ? 23.025 7.809 -35.149 1.00 88.69 89 TRP A CA 1
ATOM 701 C C . TRP A 1 89 ? 22.532 6.707 -36.080 1.00 88.69 89 TRP A C 1
ATOM 703 O O . TRP A 1 89 ? 23.356 5.971 -36.614 1.00 88.69 89 TRP A O 1
ATOM 713 N N . VAL A 1 90 ? 21.216 6.556 -36.253 1.00 86.81 90 VAL A N 1
ATOM 714 C CA . VAL A 1 90 ? 20.627 5.450 -37.006 1.00 86.81 90 VAL A CA 1
ATOM 715 C C . VAL A 1 90 ? 19.971 5.967 -38.278 1.00 86.81 90 VAL A C 1
ATOM 717 O O . VAL A 1 90 ? 19.011 6.732 -38.221 1.00 86.81 90 VAL A O 1
ATOM 720 N N . GLU A 1 91 ? 20.437 5.471 -39.418 1.00 85.06 91 GLU A N 1
ATOM 721 C CA . GLU A 1 91 ? 19.843 5.716 -40.729 1.00 85.06 91 GLU A CA 1
ATOM 722 C C . GLU A 1 91 ? 19.532 4.364 -41.387 1.00 85.06 91 GLU A C 1
ATOM 724 O O . GLU A 1 91 ? 20.423 3.578 -41.709 1.00 85.06 91 GLU A O 1
ATOM 729 N N . GLY A 1 92 ? 18.241 4.044 -41.526 1.00 83.62 92 GLY A N 1
ATOM 730 C CA . GLY A 1 92 ? 17.805 2.736 -42.025 1.00 83.62 92 GLY A CA 1
ATOM 731 C C . GLY A 1 92 ? 18.168 1.586 -41.075 1.00 83.62 92 GLY A C 1
ATOM 732 O O . GLY A 1 92 ? 17.667 1.527 -39.949 1.00 83.62 92 GLY A O 1
ATOM 733 N N . ASP A 1 93 ? 18.992 0.647 -41.547 1.00 86.50 93 ASP A N 1
ATOM 734 C CA . ASP A 1 93 ? 19.542 -0.476 -40.772 1.00 86.50 93 ASP A CA 1
ATOM 735 C C . ASP A 1 93 ? 21.029 -0.300 -40.422 1.00 86.50 93 ASP A C 1
ATOM 737 O O . ASP A 1 93 ? 21.685 -1.252 -39.994 1.00 86.50 93 ASP A O 1
ATOM 741 N N . MET A 1 94 ? 21.552 0.918 -40.566 1.00 86.88 94 MET A N 1
ATOM 742 C CA . MET A 1 94 ? 22.934 1.266 -40.260 1.00 86.88 94 MET A CA 1
ATOM 743 C C . MET A 1 94 ? 22.997 2.221 -39.068 1.00 86.88 94 MET A C 1
ATOM 745 O O . MET A 1 94 ? 22.165 3.114 -38.914 1.00 86.88 94 MET A O 1
ATOM 749 N N . CYS A 1 95 ? 23.993 2.025 -38.212 1.00 89.31 95 CYS A N 1
ATOM 750 C CA . CYS A 1 95 ? 24.282 2.866 -37.061 1.00 89.31 95 CYS A CA 1
ATOM 751 C C . CYS A 1 95 ? 25.696 3.425 -37.190 1.00 89.31 95 CYS A C 1
ATOM 753 O O . CYS A 1 95 ? 26.657 2.662 -37.291 1.00 89.31 95 CYS A O 1
ATOM 755 N N . ALA A 1 96 ? 25.833 4.745 -37.124 1.00 89.19 96 ALA A N 1
ATOM 756 C CA . ALA A 1 96 ? 27.124 5.381 -36.952 1.00 89.19 96 ALA A CA 1
ATOM 757 C C . ALA A 1 96 ? 27.644 5.065 -35.544 1.00 89.19 96 ALA A C 1
ATOM 759 O O . ALA A 1 96 ? 27.005 5.375 -34.538 1.00 89.19 96 ALA A O 1
ATOM 760 N N . TRP A 1 97 ? 28.783 4.388 -35.478 1.00 87.44 97 TRP A N 1
ATOM 761 C CA . TRP A 1 97 ? 29.378 3.890 -34.252 1.00 87.44 97 TRP A CA 1
ATOM 762 C C . TRP A 1 97 ? 30.780 4.470 -34.061 1.00 87.44 97 TRP A C 1
ATOM 764 O O . TRP A 1 97 ? 31.601 4.418 -34.984 1.00 87.44 97 TRP A O 1
ATOM 774 N N . PRO A 1 98 ? 31.105 5.010 -32.879 1.00 83.50 98 PRO A N 1
ATOM 775 C CA . PRO A 1 98 ? 32.411 5.601 -32.661 1.00 83.50 98 PRO A CA 1
ATOM 776 C C . PRO A 1 98 ? 33.538 4.566 -32.720 1.00 83.50 98 PRO A C 1
ATOM 778 O O . PRO A 1 98 ? 33.434 3.467 -32.180 1.00 83.50 98 PRO A O 1
ATOM 781 N N . SER A 1 99 ? 34.664 4.941 -33.326 1.00 77.38 99 SER A N 1
ATOM 782 C CA . SER A 1 99 ? 35.829 4.060 -33.506 1.00 77.38 99 SER A CA 1
ATOM 783 C C . SER A 1 99 ? 36.657 3.843 -32.227 1.00 77.38 99 SER A C 1
ATOM 785 O O . SER A 1 99 ? 37.576 3.018 -32.201 1.00 77.38 99 SER A O 1
ATOM 787 N N . PHE A 1 100 ? 36.355 4.559 -31.139 1.00 76.94 100 PHE A N 1
ATOM 788 C CA . PHE A 1 100 ? 37.065 4.425 -29.869 1.00 76.94 100 PHE A CA 1
ATOM 789 C C . PHE A 1 100 ? 36.569 3.238 -29.032 1.00 76.94 100 PHE A C 1
ATOM 791 O O . PHE A 1 100 ? 35.384 3.076 -28.775 1.00 76.94 100 PHE A O 1
ATOM 798 N N . LYS A 1 101 ? 37.506 2.457 -28.478 1.00 70.50 101 LYS A N 1
ATOM 799 C CA . LYS A 1 101 ? 37.223 1.273 -27.635 1.00 70.50 101 LYS A CA 1
ATOM 800 C C . LYS A 1 101 ? 36.764 1.598 -26.202 1.00 70.50 101 LYS A C 1
ATOM 802 O O . LYS A 1 101 ? 36.548 0.697 -25.397 1.00 70.50 101 LYS A O 1
ATOM 807 N N . SER A 1 102 ? 36.687 2.879 -25.835 1.00 81.94 102 SER A N 1
ATOM 808 C CA . SER A 1 102 ? 36.373 3.300 -24.465 1.00 81.94 102 SER A CA 1
ATOM 809 C C . SER A 1 102 ? 34.866 3.427 -24.260 1.00 81.94 102 SER A C 1
ATOM 811 O O . SER A 1 102 ? 34.264 4.406 -24.695 1.00 81.94 102 SER A O 1
ATOM 813 N N . LEU A 1 103 ? 34.281 2.484 -23.519 1.00 79.50 103 LEU A N 1
ATOM 814 C CA . LEU A 1 103 ? 32.850 2.489 -23.190 1.00 79.50 103 LEU A CA 1
ATOM 815 C C . LEU A 1 103 ? 32.398 3.783 -22.500 1.00 79.50 103 LEU A C 1
ATOM 817 O O . LEU A 1 103 ? 31.357 4.323 -22.849 1.00 79.50 103 LEU A O 1
ATOM 821 N N . ARG A 1 104 ? 33.213 4.351 -21.597 1.00 82.19 104 ARG A N 1
ATOM 822 C CA . ARG A 1 104 ? 32.878 5.609 -20.902 1.00 82.19 104 ARG A CA 1
ATOM 823 C C . ARG A 1 104 ? 32.690 6.786 -21.858 1.00 82.19 104 ARG A C 1
ATOM 825 O O . ARG A 1 104 ? 31.814 7.611 -21.635 1.00 82.19 104 ARG A O 1
ATOM 832 N N . LYS A 1 105 ? 33.508 6.864 -22.913 1.00 81.31 105 LYS A N 1
ATOM 833 C CA . LYS A 1 105 ? 33.383 7.914 -23.932 1.00 81.31 105 LYS A CA 1
ATOM 834 C C . LYS A 1 105 ? 32.144 7.700 -24.795 1.00 81.31 105 LYS A C 1
ATOM 836 O O . LYS A 1 105 ? 31.470 8.667 -25.119 1.00 81.31 105 LYS A O 1
ATOM 841 N N . ILE A 1 106 ? 31.827 6.445 -25.124 1.00 83.00 106 ILE A N 1
ATOM 842 C CA . ILE A 1 106 ? 30.614 6.112 -25.885 1.00 83.00 106 ILE A CA 1
ATOM 843 C C . ILE A 1 106 ? 29.383 6.497 -25.065 1.00 83.00 106 ILE A C 1
ATOM 845 O O . ILE A 1 106 ? 28.528 7.216 -25.563 1.00 83.00 106 ILE A O 1
ATOM 849 N N . GLU A 1 107 ? 29.324 6.102 -23.792 1.00 84.12 107 GLU A N 1
ATOM 850 C CA . GLU A 1 107 ? 28.225 6.466 -22.896 1.00 84.12 107 GLU A CA 1
ATOM 851 C C . GLU A 1 107 ? 28.058 7.979 -22.745 1.00 84.12 107 GLU A C 1
ATOM 853 O O . GLU A 1 107 ? 26.928 8.456 -22.708 1.00 84.12 107 GLU A O 1
ATOM 858 N N . ASP A 1 108 ? 29.154 8.736 -22.661 1.00 84.06 108 ASP A N 1
ATOM 859 C CA . ASP A 1 108 ? 29.102 10.198 -22.601 1.00 84.06 108 ASP A CA 1
ATOM 860 C C . ASP A 1 108 ? 28.540 10.804 -23.897 1.00 84.06 108 ASP A C 1
ATOM 862 O O . ASP A 1 108 ? 27.634 11.635 -23.853 1.00 84.06 108 ASP A O 1
ATOM 866 N N . CYS A 1 109 ? 29.002 10.340 -25.061 1.00 82.81 109 CYS A N 1
ATOM 867 C CA . CYS A 1 109 ? 28.472 10.763 -26.359 1.00 82.81 109 CYS A CA 1
ATOM 868 C C . CYS A 1 109 ? 26.982 10.433 -26.513 1.00 82.81 109 CYS A C 1
ATOM 870 O O . CYS A 1 109 ? 26.223 11.274 -26.991 1.00 82.81 109 CYS A O 1
ATOM 872 N N . VAL A 1 110 ? 26.561 9.245 -26.066 1.00 85.25 110 VAL A N 1
ATOM 873 C CA . VAL A 1 110 ? 25.156 8.820 -26.072 1.00 85.25 110 VAL A CA 1
ATOM 874 C C . VAL A 1 110 ? 24.335 9.716 -25.141 1.00 85.25 110 VAL A C 1
ATOM 876 O O . VAL A 1 110 ? 23.352 10.303 -25.581 1.00 85.25 110 VAL A O 1
ATOM 879 N N . LYS A 1 111 ? 24.749 9.891 -23.878 1.00 83.69 111 LYS A N 1
ATOM 880 C CA . LYS A 1 111 ? 24.036 10.722 -22.887 1.00 83.69 111 LYS A CA 1
ATOM 881 C C . LYS A 1 111 ? 23.869 12.168 -23.349 1.00 83.69 111 LYS A C 1
ATOM 883 O O . LYS A 1 111 ? 22.808 12.749 -23.137 1.00 83.69 111 LYS A O 1
ATOM 888 N N . ASN A 1 112 ? 24.893 12.717 -23.997 1.00 84.25 112 ASN A N 1
ATOM 889 C CA . ASN A 1 112 ? 24.915 14.101 -24.462 1.00 84.25 112 ASN A CA 1
ATOM 890 C C . ASN A 1 112 ? 24.411 14.279 -25.904 1.00 84.25 112 ASN A C 1
ATOM 892 O O . ASN A 1 112 ? 24.489 15.389 -26.422 1.00 84.25 112 ASN A O 1
ATOM 896 N N . LEU A 1 113 ? 23.904 13.219 -26.553 1.00 80.31 113 LEU A N 1
ATOM 897 C CA . LEU A 1 113 ? 23.372 13.253 -27.924 1.00 80.31 113 LEU A CA 1
ATOM 898 C C . LEU A 1 113 ? 24.344 13.874 -28.941 1.00 80.31 113 LEU A C 1
ATOM 900 O O . LEU A 1 113 ? 23.935 14.607 -29.838 1.00 80.31 113 LEU A O 1
ATOM 904 N N . ARG A 1 114 ? 25.644 13.610 -28.787 1.00 82.56 114 ARG A N 1
ATOM 905 C CA . ARG A 1 114 ? 26.662 14.173 -29.680 1.00 82.56 114 ARG A CA 1
ATOM 906 C C . ARG A 1 114 ? 26.548 13.518 -31.055 1.00 82.56 114 ARG A C 1
ATOM 908 O O . ARG A 1 114 ? 26.442 12.296 -31.124 1.00 82.56 114 ARG A O 1
ATOM 915 N N . ASP A 1 115 ? 26.601 14.301 -32.125 1.00 78.31 115 ASP A N 1
ATOM 916 C CA . ASP A 1 115 ? 26.558 13.760 -33.485 1.00 78.31 115 ASP A CA 1
ATOM 917 C C . ASP A 1 115 ? 27.746 12.829 -33.774 1.00 78.31 115 ASP A C 1
ATOM 919 O O . ASP A 1 115 ? 28.832 13.010 -33.204 1.00 78.31 115 ASP A O 1
ATOM 923 N N . PRO A 1 116 ? 27.549 11.812 -34.632 1.00 72.62 116 PRO A N 1
ATOM 924 C CA . PRO A 1 116 ? 28.613 10.891 -34.983 1.00 72.62 116 PRO A CA 1
ATOM 925 C C . PRO A 1 116 ? 29.712 11.646 -35.734 1.00 72.62 116 PRO A C 1
ATOM 927 O O . PRO A 1 116 ? 29.475 12.273 -36.765 1.00 72.62 116 PRO A O 1
ATOM 930 N N . GLU A 1 117 ? 30.935 11.598 -35.209 1.00 75.06 117 GLU A N 1
ATOM 931 C CA . GLU A 1 117 ? 32.089 12.197 -35.877 1.00 75.06 117 GLU A CA 1
ATOM 932 C C . GLU A 1 117 ? 32.331 11.548 -37.255 1.00 75.06 117 GLU A C 1
ATOM 934 O O . GLU A 1 117 ? 32.031 10.365 -37.433 1.00 75.06 117 GLU A O 1
ATOM 939 N N . PRO A 1 118 ? 32.974 12.246 -38.211 1.00 74.94 118 PRO A N 1
ATOM 940 C CA . PRO A 1 118 ? 33.309 11.685 -39.527 1.00 74.94 118 PRO A CA 1
ATOM 941 C C . PRO A 1 118 ? 34.181 10.417 -39.475 1.00 74.94 118 PRO A C 1
ATOM 943 O O . PRO A 1 118 ? 34.281 9.685 -40.452 1.00 74.94 118 PRO A O 1
ATOM 946 N N . SER A 1 119 ? 34.837 10.171 -38.339 1.00 79.06 119 SER A N 1
ATOM 947 C CA . SER A 1 119 ? 35.658 8.989 -38.058 1.00 79.06 119 SER A CA 1
ATOM 948 C C . SER A 1 119 ? 34.847 7.776 -37.564 1.00 79.06 119 SER A C 1
ATOM 950 O O . SER A 1 119 ? 35.435 6.730 -37.264 1.00 79.06 119 SER A O 1
ATOM 952 N N . CYS A 1 120 ? 33.522 7.909 -37.432 1.00 80.69 120 CYS A N 1
ATOM 953 C CA . CYS A 1 120 ? 32.631 6.830 -37.021 1.00 80.69 120 CYS A CA 1
ATOM 954 C C . CYS A 1 120 ? 32.518 5.760 -38.108 1.00 80.69 120 CYS A C 1
ATOM 956 O O . CYS A 1 120 ? 32.477 6.039 -39.304 1.00 80.69 120 CYS A O 1
ATOM 958 N N . GLN A 1 121 ? 32.434 4.512 -37.669 1.00 84.56 121 GLN A N 1
ATOM 959 C CA . GLN A 1 121 ? 32.184 3.372 -38.535 1.00 84.56 121 GLN A CA 1
ATOM 960 C C . GLN A 1 121 ? 30.680 3.187 -38.691 1.00 84.56 121 GLN A C 1
ATOM 962 O O . GLN A 1 121 ? 29.939 3.307 -37.722 1.00 84.56 121 GLN A O 1
ATOM 967 N N . SER A 1 122 ? 30.219 2.875 -39.896 1.00 86.44 122 SER A N 1
ATOM 968 C CA . SER A 1 122 ? 28.820 2.517 -40.116 1.00 86.44 122 SER A CA 1
ATOM 969 C C . SER A 1 122 ? 28.655 1.014 -39.905 1.00 86.44 122 SER A C 1
ATOM 971 O O . SER A 1 122 ? 29.228 0.220 -40.649 1.00 86.44 122 SER A O 1
ATOM 973 N N . ILE A 1 123 ? 27.916 0.624 -38.866 1.00 88.50 123 ILE A N 1
ATOM 974 C CA . ILE A 1 123 ? 27.727 -0.774 -38.459 1.00 88.50 123 ILE A CA 1
ATOM 975 C C . ILE A 1 123 ? 26.258 -1.150 -38.616 1.00 88.50 123 ILE A C 1
ATOM 977 O O . ILE A 1 123 ? 25.367 -0.392 -38.236 1.00 88.50 123 ILE A O 1
ATOM 981 N N . ARG A 1 124 ? 25.990 -2.351 -39.130 1.00 88.19 124 ARG A N 1
ATOM 982 C CA . ARG A 1 124 ? 24.625 -2.855 -39.268 1.00 88.19 124 ARG A CA 1
ATOM 983 C C . ARG A 1 124 ? 23.957 -3.041 -37.903 1.00 88.19 124 ARG A C 1
ATOM 985 O O . ARG A 1 124 ? 24.460 -3.773 -37.053 1.00 88.19 124 ARG A O 1
ATOM 992 N N . ALA A 1 125 ? 22.786 -2.445 -37.718 1.00 87.62 125 ALA A N 1
ATOM 993 C CA . ALA A 1 125 ? 22.059 -2.414 -36.457 1.00 87.62 125 ALA A CA 1
ATOM 994 C C . ALA A 1 125 ? 20.559 -2.671 -36.658 1.00 87.62 125 ALA A C 1
ATOM 996 O O . ALA A 1 125 ? 19.920 -2.138 -37.561 1.00 87.62 125 ALA A O 1
ATOM 997 N N . LEU A 1 126 ? 19.962 -3.478 -35.779 1.00 86.12 126 LEU A N 1
ATOM 998 C CA . LEU A 1 126 ? 18.528 -3.766 -35.803 1.00 86.12 126 LEU A CA 1
ATOM 999 C C . LEU A 1 126 ? 17.814 -3.007 -34.687 1.00 86.12 126 LEU A C 1
ATOM 1001 O O . LEU A 1 126 ? 18.019 -3.296 -33.506 1.00 86.12 126 LEU A O 1
ATOM 1005 N N . ILE A 1 127 ? 16.928 -2.075 -35.049 1.00 84.69 127 ILE A N 1
ATOM 1006 C CA . ILE A 1 127 ? 16.094 -1.358 -34.077 1.00 84.69 127 ILE A CA 1
ATOM 1007 C C . ILE A 1 127 ? 15.117 -2.338 -33.418 1.00 84.69 127 ILE A C 1
ATOM 1009 O O . ILE A 1 127 ? 14.236 -2.919 -34.060 1.00 84.69 127 ILE A O 1
ATOM 1013 N N . MET A 1 128 ? 15.215 -2.475 -32.099 1.00 77.25 128 MET A N 1
ATOM 1014 C CA . MET A 1 128 ? 14.375 -3.372 -31.313 1.00 77.25 128 MET A CA 1
ATOM 1015 C C . MET A 1 128 ? 12.992 -2.750 -31.051 1.00 77.25 128 MET A C 1
ATOM 1017 O O . MET A 1 128 ? 12.681 -2.278 -29.959 1.00 77.25 128 MET A O 1
ATOM 1021 N N . LYS A 1 129 ? 12.116 -2.771 -32.065 1.00 67.88 129 LYS A N 1
ATOM 1022 C CA . LYS A 1 129 ? 10.731 -2.250 -31.983 1.00 67.88 129 LYS A CA 1
ATOM 1023 C C . LYS A 1 129 ? 9.795 -3.093 -31.097 1.00 67.88 129 LYS A C 1
ATOM 1025 O O . LYS A 1 129 ? 8.703 -2.649 -30.744 1.00 67.88 129 LYS A O 1
ATOM 1030 N N . SER A 1 130 ? 10.160 -4.335 -30.782 1.00 58.94 130 SER A N 1
ATOM 1031 C CA . SER A 1 130 ? 9.293 -5.293 -30.075 1.00 58.94 130 SER A CA 1
ATOM 1032 C C . SER A 1 130 ? 9.263 -5.096 -28.556 1.00 58.94 130 SER A C 1
ATOM 1034 O O . SER A 1 130 ? 8.215 -5.317 -27.951 1.00 58.94 130 SER A O 1
ATOM 1036 N N . ILE A 1 131 ? 10.363 -4.635 -27.945 1.00 63.38 131 ILE A N 1
ATOM 1037 C CA . ILE A 1 131 ? 10.447 -4.431 -26.488 1.00 63.38 131 ILE A CA 1
ATOM 1038 C C . ILE A 1 131 ? 9.515 -3.295 -26.055 1.00 63.38 131 ILE A C 1
ATOM 1040 O O . ILE A 1 131 ? 8.710 -3.488 -25.147 1.00 63.38 131 ILE A O 1
ATOM 1044 N N . LYS A 1 132 ? 9.532 -2.164 -26.776 1.00 66.06 132 LYS A N 1
ATOM 1045 C CA . LYS A 1 132 ? 8.658 -1.006 -26.509 1.00 66.06 132 LYS A CA 1
ATOM 1046 C C . LYS A 1 132 ? 7.178 -1.408 -26.466 1.00 66.06 132 LYS A C 1
ATOM 1048 O O . LYS A 1 132 ? 6.487 -1.117 -25.499 1.00 66.06 132 LYS A O 1
ATOM 1053 N N . ARG A 1 133 ? 6.716 -2.176 -27.462 1.00 66.25 133 ARG A N 1
ATOM 1054 C CA . ARG A 1 133 ? 5.317 -2.641 -27.556 1.00 66.25 133 ARG A CA 1
ATOM 1055 C C . ARG A 1 133 ? 4.915 -3.647 -26.478 1.00 66.25 133 ARG A C 1
ATOM 1057 O O . ARG A 1 133 ? 3.733 -3.760 -26.173 1.00 66.25 133 ARG A O 1
ATOM 1064 N N . LYS A 1 134 ? 5.846 -4.452 -25.958 1.00 71.50 134 LYS A N 1
ATOM 1065 C CA . LYS A 1 134 ? 5.534 -5.409 -24.885 1.00 71.50 134 LYS A CA 1
ATOM 1066 C C . LYS A 1 134 ? 5.447 -4.703 -23.533 1.00 71.50 134 LYS A C 1
ATOM 1068 O O . LYS A 1 134 ? 4.497 -4.948 -22.805 1.00 71.50 134 LYS A O 1
ATOM 1073 N N . VAL A 1 135 ? 6.392 -3.806 -23.245 1.00 80.44 135 VAL A N 1
ATOM 1074 C CA . VAL A 1 135 ? 6.395 -3.003 -22.013 1.00 80.44 135 VAL A CA 1
ATOM 1075 C C . VAL A 1 135 ? 5.169 -2.094 -21.952 1.00 80.44 135 VAL A C 1
ATOM 1077 O O . VAL A 1 135 ? 4.500 -2.066 -20.929 1.00 80.44 135 VAL A O 1
ATOM 1080 N N . LEU A 1 136 ? 4.822 -1.429 -23.057 1.00 80.19 136 LEU A N 1
ATOM 1081 C CA . LEU A 1 136 ? 3.654 -0.547 -23.117 1.00 80.19 136 LEU A CA 1
ATOM 1082 C C . LEU A 1 136 ? 2.345 -1.303 -22.832 1.00 80.19 136 LEU A C 1
ATOM 1084 O O . LEU A 1 136 ? 1.597 -0.897 -21.954 1.00 80.19 136 LEU A O 1
ATOM 1088 N N . ARG A 1 137 ? 2.143 -2.476 -23.448 1.00 77.31 137 ARG A N 1
ATOM 1089 C CA . ARG A 1 137 ? 0.980 -3.337 -23.159 1.00 77.31 137 ARG A CA 1
ATOM 1090 C C . ARG A 1 137 ? 0.923 -3.823 -21.711 1.00 77.31 137 ARG A C 1
ATOM 1092 O O . ARG A 1 137 ? -0.155 -3.977 -21.154 1.00 77.31 137 ARG A O 1
ATOM 1099 N N . MET A 1 138 ? 2.077 -4.089 -21.098 1.00 84.44 138 MET A N 1
ATOM 1100 C CA . MET A 1 138 ? 2.124 -4.453 -19.679 1.00 84.44 138 MET A CA 1
ATOM 1101 C C . MET A 1 138 ? 1.757 -3.270 -18.778 1.00 84.44 138 MET A C 1
ATOM 1103 O O . MET A 1 138 ? 1.080 -3.474 -17.779 1.00 84.44 138 MET A O 1
ATOM 1107 N N . LEU A 1 139 ? 2.170 -2.048 -19.124 1.00 86.00 139 LEU A N 1
ATOM 1108 C CA . LEU A 1 139 ? 1.793 -0.845 -18.377 1.00 86.00 139 LEU A CA 1
ATOM 1109 C C . LEU A 1 139 ? 0.296 -0.547 -18.497 1.00 86.00 139 LEU A C 1
ATOM 1111 O O . LEU A 1 139 ? -0.330 -0.272 -17.481 1.00 86.00 139 LEU A O 1
ATOM 1115 N N . GLU A 1 140 ? -0.279 -0.671 -19.695 1.00 89.56 140 GLU A N 1
ATOM 1116 C CA . GLU A 1 140 ? -1.729 -0.552 -19.912 1.00 89.56 140 GLU A CA 1
ATOM 1117 C C . GLU A 1 140 ? -2.504 -1.581 -19.076 1.00 89.56 140 GLU A C 1
ATOM 1119 O O . GLU A 1 140 ? -3.477 -1.234 -18.414 1.00 89.56 140 GLU A O 1
ATOM 1124 N N . SER A 1 141 ? -2.027 -2.831 -19.031 1.00 91.25 141 SER A N 1
ATOM 1125 C CA . SER A 1 141 ? -2.610 -3.877 -18.180 1.00 91.25 141 SER A CA 1
ATOM 1126 C C . SER A 1 141 ? -2.550 -3.510 -16.696 1.00 91.25 141 SER A C 1
ATOM 1128 O O . SER A 1 141 ? -3.552 -3.627 -16.006 1.00 91.25 141 SER A O 1
ATOM 1130 N N . ILE A 1 142 ? -1.406 -3.022 -16.203 1.00 91.56 142 ILE A N 1
ATOM 1131 C CA . ILE A 1 142 ? -1.263 -2.611 -14.796 1.00 91.56 142 ILE A CA 1
ATOM 1132 C C . ILE A 1 142 ? -2.178 -1.421 -14.478 1.00 91.56 142 ILE A C 1
ATOM 1134 O O . ILE A 1 142 ? 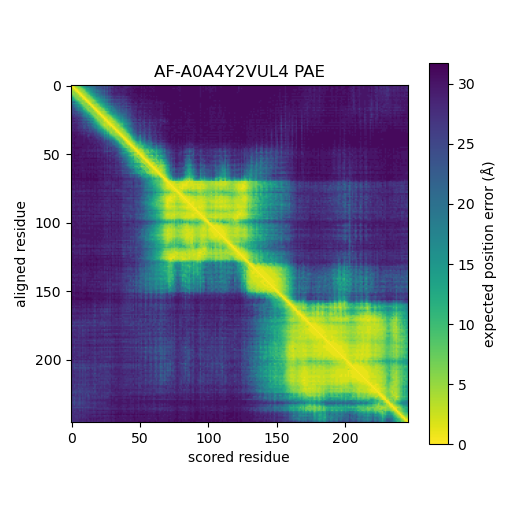-2.763 -1.366 -13.400 1.00 91.56 142 ILE A O 1
ATOM 1138 N N . GLN A 1 143 ? -2.313 -0.461 -15.395 1.00 91.31 143 GLN A N 1
ATOM 1139 C CA . GLN A 1 143 ? -3.224 0.672 -15.219 1.00 91.31 143 GLN A CA 1
ATOM 1140 C C . GLN A 1 143 ? -4.685 0.217 -15.150 1.00 91.31 143 GLN A C 1
ATOM 1142 O O . GLN A 1 143 ? -5.434 0.719 -14.311 1.00 91.31 143 GLN A O 1
ATOM 1147 N N . GLN A 1 144 ? -5.069 -0.749 -15.986 1.00 92.25 144 GLN A N 1
ATOM 1148 C CA . GLN A 1 144 ? -6.400 -1.343 -15.967 1.00 92.25 144 GLN A CA 1
ATOM 1149 C C . GLN A 1 144 ? -6.661 -2.086 -14.649 1.00 92.25 144 GLN A C 1
ATOM 1151 O O . GLN A 1 144 ? -7.674 -1.826 -14.003 1.00 92.25 144 GLN A O 1
ATOM 1156 N N . ASP A 1 145 ? -5.711 -2.900 -14.183 1.00 89.81 145 ASP A N 1
ATOM 1157 C CA . ASP A 1 145 ? -5.813 -3.594 -12.894 1.00 89.81 145 ASP A CA 1
ATOM 1158 C C . ASP A 1 145 ? -5.957 -2.594 -11.730 1.00 89.81 145 ASP A C 1
ATOM 1160 O O . ASP A 1 145 ? -6.790 -2.773 -10.842 1.00 89.81 145 ASP A O 1
ATOM 1164 N N . ILE A 1 146 ? -5.189 -1.495 -11.735 1.00 86.38 146 ILE A N 1
ATOM 1165 C CA . ILE A 1 146 ? -5.295 -0.429 -10.722 1.00 86.38 146 ILE A CA 1
ATOM 1166 C C . ILE A 1 146 ? -6.676 0.232 -10.761 1.00 86.38 146 ILE A C 1
ATOM 1168 O O . ILE A 1 146 ? -7.240 0.530 -9.706 1.00 86.38 146 ILE A O 1
ATOM 1172 N N . LYS A 1 147 ? -7.226 0.474 -11.955 1.00 88.81 147 LYS A N 1
ATOM 1173 C CA . LYS A 1 147 ? -8.561 1.055 -12.124 1.00 88.81 147 LYS A CA 1
ATOM 1174 C C . LYS A 1 147 ? -9.639 0.124 -11.568 1.00 88.81 147 LYS A C 1
ATOM 1176 O O . LYS A 1 147 ? -10.465 0.574 -10.779 1.00 88.81 147 LYS A O 1
ATOM 1181 N N . GLU A 1 148 ? -9.577 -1.164 -11.888 1.00 85.94 148 GLU A N 1
ATOM 1182 C CA . GLU A 1 148 ? -10.515 -2.179 -11.390 1.00 85.94 148 GLU A CA 1
ATOM 1183 C C . GLU A 1 148 ? -10.420 -2.360 -9.868 1.00 85.94 148 GLU A C 1
ATOM 1185 O O . GLU A 1 148 ? -11.437 -2.433 -9.171 1.00 85.94 148 GLU A O 1
ATOM 1190 N N . ILE A 1 149 ? -9.206 -2.358 -9.310 1.00 81.56 149 ILE A N 1
ATOM 1191 C CA . ILE A 1 149 ? -8.997 -2.369 -7.856 1.00 81.56 149 ILE A CA 1
ATOM 1192 C C . ILE A 1 149 ? -9.598 -1.108 -7.230 1.00 81.56 149 ILE A C 1
ATOM 1194 O O . ILE A 1 149 ? -10.311 -1.193 -6.237 1.00 81.56 149 ILE A O 1
ATOM 1198 N N . LYS A 1 150 ? -9.389 0.070 -7.819 1.00 79.81 150 LYS A N 1
ATOM 1199 C CA . LYS A 1 150 ? -9.933 1.326 -7.287 1.00 79.81 150 LYS A CA 1
ATOM 1200 C C . LYS A 1 150 ? -11.463 1.371 -7.344 1.00 79.81 150 LYS A C 1
ATOM 1202 O O . LYS A 1 150 ? -12.089 1.828 -6.393 1.00 79.81 150 LYS A O 1
ATOM 1207 N N . GLU A 1 151 ? -12.071 0.875 -8.418 1.00 78.50 151 GLU A N 1
ATOM 1208 C CA . GLU A 1 151 ? -13.530 0.806 -8.577 1.00 78.50 151 GLU A CA 1
ATOM 1209 C C . GLU A 1 151 ? -14.162 -0.225 -7.624 1.00 78.50 151 GLU A C 1
ATOM 1211 O O . GLU A 1 151 ? -15.188 0.053 -6.995 1.00 78.50 151 GLU A O 1
ATOM 1216 N N . SER A 1 152 ? -13.511 -1.376 -7.421 1.00 68.19 152 SER A N 1
ATOM 1217 C CA . SER A 1 152 ? -13.933 -2.371 -6.421 1.00 68.19 152 SER A CA 1
ATOM 1218 C C . SER A 1 152 ? -13.718 -1.894 -4.974 1.00 68.19 152 SER A C 1
ATOM 1220 O O . SER A 1 152 ? -14.521 -2.194 -4.081 1.00 68.19 152 SER A O 1
ATOM 1222 N N . GLU A 1 153 ? -12.702 -1.065 -4.729 1.00 64.50 153 GLU A N 1
ATOM 1223 C CA . GLU A 1 153 ? -12.461 -0.422 -3.437 1.00 64.50 153 GLU A CA 1
ATOM 1224 C C . GLU A 1 153 ? -13.382 0.773 -3.163 1.00 64.50 153 GLU A C 1
ATOM 1226 O O . GLU A 1 153 ? -13.751 0.982 -2.008 1.00 64.50 153 GLU A O 1
ATOM 1231 N N . MET A 1 154 ? -13.846 1.515 -4.172 1.00 56.84 154 MET A N 1
ATOM 1232 C CA . MET A 1 154 ? -14.829 2.595 -3.982 1.00 56.84 154 MET A CA 1
ATOM 1233 C C . MET A 1 154 ? -16.176 2.086 -3.446 1.00 56.84 154 MET A C 1
ATOM 1235 O O . MET A 1 154 ? -16.874 2.827 -2.755 1.00 56.84 154 MET A O 1
ATOM 1239 N N . SER A 1 155 ? -16.505 0.809 -3.667 1.00 55.91 155 SER A N 1
ATOM 1240 C CA . SER A 1 155 ? -17.675 0.173 -3.045 1.00 55.91 155 SER A CA 1
ATOM 1241 C C . SER A 1 155 ? -17.439 -0.289 -1.596 1.00 55.91 155 SER A C 1
ATOM 1243 O O . SER A 1 155 ? -18.412 -0.531 -0.882 1.00 55.91 155 SER A O 1
ATOM 1245 N N . SER A 1 156 ? -16.183 -0.370 -1.124 1.00 57.09 156 SER A N 1
ATOM 1246 C CA . SER A 1 156 ? -15.838 -1.128 0.098 1.00 57.09 156 SER A CA 1
ATOM 1247 C C . SER A 1 156 ? -14.913 -0.422 1.108 1.00 57.09 156 SER A C 1
ATOM 1249 O O . SER A 1 156 ? -14.960 -0.746 2.290 1.00 57.09 156 SER A O 1
ATOM 1251 N N . ARG A 1 157 ? -14.051 0.522 0.697 1.00 51.06 157 ARG A N 1
ATOM 1252 C CA . ARG A 1 157 ? -12.918 1.029 1.511 1.00 51.06 157 ARG A CA 1
ATOM 1253 C C . ARG A 1 157 ? -12.888 2.541 1.763 1.00 51.06 157 ARG A C 1
ATOM 1255 O O . ARG A 1 157 ? -11.951 3.035 2.379 1.00 51.06 157 ARG A O 1
ATOM 1262 N N . GLY A 1 158 ? -13.925 3.279 1.374 1.00 51.72 158 GLY A N 1
ATOM 1263 C CA . GLY A 1 158 ? -14.053 4.706 1.712 1.00 51.72 158 GLY A CA 1
ATOM 1264 C C . GLY A 1 158 ? -14.728 4.994 3.058 1.00 51.72 158 GLY A C 1
ATOM 1265 O O . GLY A 1 158 ? -14.653 6.115 3.558 1.00 51.72 158 GLY A O 1
ATOM 1266 N N . ARG A 1 159 ? -15.407 4.013 3.666 1.00 58.06 159 ARG A N 1
ATOM 1267 C CA . ARG A 1 159 ? -16.031 4.210 4.978 1.00 58.06 159 ARG A CA 1
ATOM 1268 C C . ARG A 1 159 ? -15.041 3.784 6.045 1.00 58.06 159 ARG A C 1
ATOM 1270 O O . ARG A 1 159 ? -14.825 2.593 6.234 1.00 58.06 159 ARG A O 1
ATOM 1277 N N . ILE A 1 160 ? -14.479 4.750 6.772 1.00 63.06 160 ILE A N 1
ATOM 1278 C CA . ILE A 1 160 ? -14.014 4.482 8.137 1.00 63.06 160 ILE A CA 1
ATOM 1279 C C . ILE A 1 160 ? -15.219 3.835 8.827 1.00 63.06 160 ILE A C 1
ATOM 1281 O O . ILE A 1 160 ? -16.261 4.499 8.881 1.00 63.06 160 ILE A O 1
ATOM 1285 N N . PRO A 1 161 ? -15.154 2.561 9.261 1.00 67.88 161 PRO A N 1
ATOM 1286 C CA . PRO A 1 161 ? -16.307 1.932 9.879 1.00 67.88 161 PRO A CA 1
ATOM 1287 C C . PRO A 1 161 ? -16.658 2.774 11.103 1.00 67.88 161 PRO A C 1
ATOM 1289 O O . PRO A 1 161 ? -15.875 2.884 12.039 1.00 67.88 161 PRO A O 1
ATOM 1292 N N . SER A 1 162 ? -17.773 3.492 11.052 1.00 72.25 162 SER A N 1
ATOM 1293 C CA . SER A 1 162 ? -18.190 4.342 12.156 1.00 72.25 162 SER A CA 1
ATOM 1294 C C . SER A 1 162 ? -18.955 3.479 13.140 1.00 72.25 162 SER A C 1
ATOM 1296 O O . SER A 1 162 ? -19.831 2.707 12.740 1.00 72.25 162 SER A O 1
ATOM 1298 N N . LEU A 1 163 ? -18.671 3.646 14.427 1.00 78.88 163 LEU A N 1
ATOM 1299 C CA . LEU A 1 163 ? -19.507 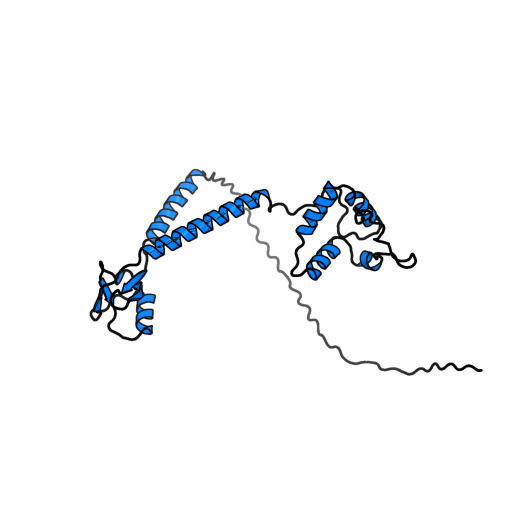3.058 15.462 1.00 78.88 163 LEU A CA 1
ATOM 1300 C C . LEU A 1 163 ? -20.932 3.602 15.325 1.00 78.88 163 LEU A C 1
ATOM 1302 O O . LEU A 1 163 ? -21.133 4.810 15.193 1.00 78.88 163 LEU A O 1
ATOM 1306 N N . SER A 1 164 ? -21.919 2.708 15.355 1.00 73.75 164 SER A N 1
ATOM 1307 C CA . SER A 1 164 ? -23.330 3.102 15.337 1.00 73.75 164 SER A CA 1
ATOM 1308 C C . SER A 1 164 ? -23.659 4.063 16.497 1.00 73.75 164 SER A C 1
ATOM 1310 O O . SER A 1 164 ? -23.095 3.899 17.582 1.00 73.75 164 SER A O 1
ATOM 1312 N N . PRO A 1 165 ? -24.609 5.014 16.343 1.00 74.19 165 PRO A N 1
ATOM 1313 C CA . PRO A 1 165 ? -24.919 6.033 17.362 1.00 74.19 165 PRO A CA 1
ATOM 1314 C C . PRO A 1 165 ? -25.328 5.489 18.743 1.00 74.19 165 PRO A C 1
ATOM 1316 O O . PRO A 1 165 ? -25.331 6.227 19.725 1.00 74.19 165 PRO A O 1
ATOM 1319 N N . GLY A 1 166 ? -25.686 4.204 18.835 1.00 72.56 166 GLY A N 1
ATOM 1320 C CA . GLY A 1 166 ? -25.985 3.523 20.096 1.00 72.56 166 GLY A CA 1
ATOM 1321 C C . GLY A 1 166 ? -24.752 3.100 20.906 1.00 72.56 166 GLY A C 1
ATOM 1322 O O . GLY A 1 166 ? -24.905 2.730 22.071 1.00 72.56 166 GLY A O 1
ATOM 1323 N N . CYS A 1 167 ? -23.545 3.148 20.329 1.00 74.81 167 CYS A N 1
ATOM 1324 C CA . CYS A 1 167 ? -22.316 2.706 20.986 1.00 74.81 167 CYS A CA 1
ATOM 1325 C C . CYS A 1 167 ? -21.877 3.697 22.082 1.00 74.81 167 CYS A C 1
ATOM 1327 O O . CYS A 1 167 ? -21.875 4.907 21.842 1.00 74.81 167 CYS A O 1
ATOM 1329 N N . PRO A 1 168 ? -21.493 3.238 23.290 1.00 77.81 168 PRO A N 1
ATOM 1330 C CA . PRO A 1 168 ? -20.884 4.112 24.283 1.00 77.81 168 PRO A CA 1
ATOM 1331 C C . PRO A 1 168 ? -19.567 4.693 23.763 1.00 77.81 168 PRO A C 1
ATOM 1333 O O . PRO A 1 168 ? -18.870 4.079 22.955 1.00 77.81 168 PRO A O 1
ATOM 1336 N N . GLN A 1 169 ? -19.206 5.872 24.270 1.00 82.94 169 GLN A N 1
ATOM 1337 C CA . GLN A 1 169 ? -17.937 6.502 23.934 1.00 82.94 169 GLN A CA 1
ATOM 1338 C C . GLN A 1 169 ? -16.775 5.578 24.313 1.00 82.94 169 GLN A C 1
ATOM 1340 O O . GLN A 1 169 ? -16.652 5.138 25.461 1.00 82.94 169 GLN A O 1
ATOM 1345 N N . LEU A 1 170 ? -15.940 5.292 23.318 1.00 85.88 170 LEU A N 1
ATOM 1346 C CA . LEU A 1 170 ? -14.722 4.518 23.463 1.00 85.88 170 LEU A CA 1
ATOM 1347 C C . LEU A 1 170 ? -13.508 5.457 23.584 1.00 85.88 170 LEU A C 1
ATOM 1349 O O . LEU A 1 170 ? -13.437 6.447 22.849 1.00 85.88 170 LEU A O 1
ATOM 1353 N N . PRO A 1 171 ? -12.527 5.148 24.453 1.00 90.06 171 PRO A N 1
ATOM 1354 C CA . PRO A 1 171 ? -12.467 3.981 25.336 1.00 90.06 171 PRO A CA 1
ATOM 1355 C C . PRO A 1 171 ? -13.406 4.090 26.549 1.00 90.06 171 PRO A C 1
ATOM 1357 O O . PRO A 1 171 ? -13.653 5.172 27.070 1.00 90.06 171 PRO A O 1
ATOM 1360 N N . CYS A 1 172 ? -13.896 2.953 27.047 1.00 87.69 172 CYS A N 1
ATOM 1361 C CA . CYS A 1 172 ? -14.711 2.915 28.260 1.00 87.69 172 CYS A CA 1
ATOM 1362 C C . CYS A 1 172 ? -13.888 3.348 29.484 1.00 87.69 172 CYS A C 1
ATOM 1364 O O . CYS A 1 172 ? -12.882 2.725 29.839 1.00 87.69 172 CYS A O 1
ATOM 1366 N N . GLU A 1 173 ? -14.329 4.415 30.149 1.00 87.00 173 GLU A N 1
ATOM 1367 C CA . GLU A 1 173 ? -13.624 4.990 31.300 1.00 87.00 173 GLU A CA 1
ATOM 1368 C C . GLU A 1 173 ? -14.137 4.479 32.643 1.00 87.00 173 GLU A C 1
ATOM 1370 O O . GLU A 1 173 ? -13.383 4.406 33.615 1.00 87.00 173 GLU A O 1
ATOM 1375 N N . ASN A 1 174 ? -15.413 4.099 32.694 1.00 83.94 174 ASN A N 1
ATOM 1376 C CA . ASN A 1 174 ? -16.087 3.698 33.916 1.00 83.94 174 ASN A CA 1
ATOM 1377 C C . ASN A 1 174 ? -16.786 2.331 33.763 1.00 83.94 174 ASN A C 1
ATOM 1379 O O . ASN A 1 174 ? -17.045 1.875 32.645 1.00 83.94 174 ASN A O 1
ATOM 1383 N N . PRO A 1 175 ? -17.113 1.665 34.885 1.00 81.56 175 PRO A N 1
ATOM 1384 C CA . PRO A 1 175 ? -17.752 0.350 34.857 1.00 81.56 175 PRO A CA 1
ATOM 1385 C C . PRO A 1 175 ? -19.157 0.363 34.240 1.00 81.56 175 PRO A C 1
ATOM 1387 O O . PRO A 1 175 ? -19.559 -0.616 33.623 1.00 81.56 175 PRO A O 1
ATOM 1390 N N . ALA A 1 176 ? -19.900 1.468 34.362 1.00 82.88 176 ALA A N 1
ATOM 1391 C CA . ALA A 1 176 ? -21.246 1.581 33.801 1.00 82.88 176 ALA A CA 1
ATOM 1392 C C . ALA A 1 176 ? -21.231 1.576 32.261 1.00 82.88 176 ALA A C 1
ATOM 1394 O O . ALA A 1 176 ? -22.067 0.927 31.635 1.00 82.88 176 ALA A O 1
ATOM 1395 N N . HIS A 1 177 ? -20.247 2.239 31.645 1.00 84.62 177 HIS A N 1
ATOM 1396 C CA . HIS A 1 177 ? -20.043 2.230 30.195 1.00 84.62 177 HIS A CA 1
ATOM 1397 C C . HIS A 1 177 ? -19.689 0.828 29.702 1.00 84.62 177 HIS A C 1
ATOM 1399 O O . HIS A 1 177 ? -20.176 0.416 28.653 1.00 84.62 177 HIS A O 1
ATOM 1405 N N . LEU A 1 178 ? -18.911 0.076 30.487 1.00 81.75 178 LEU A N 1
ATOM 1406 C CA . LEU A 1 178 ? -18.543 -1.297 30.157 1.00 81.75 178 LEU A CA 1
ATOM 1407 C C . LEU A 1 178 ? -19.753 -2.244 30.175 1.00 81.75 178 LEU A C 1
ATOM 1409 O O . LEU A 1 178 ? -19.933 -3.009 29.234 1.00 81.75 178 LEU A O 1
ATOM 1413 N N . VAL A 1 179 ? -20.618 -2.147 31.190 1.00 82.69 179 VAL A N 1
ATOM 1414 C CA . VAL A 1 179 ? -21.872 -2.927 31.259 1.00 82.69 179 VAL A CA 1
ATOM 1415 C C . VAL A 1 179 ? -22.820 -2.554 30.116 1.00 82.69 179 VAL A C 1
ATOM 1417 O O . VAL A 1 179 ? -23.471 -3.419 29.530 1.00 82.69 179 VAL A O 1
ATOM 1420 N N . LYS A 1 180 ? -22.887 -1.268 29.752 1.00 85.19 180 LYS A N 1
ATOM 1421 C CA . LYS A 1 180 ? -23.678 -0.815 28.601 1.00 85.19 180 LYS A CA 1
ATOM 1422 C C . LYS A 1 180 ? -23.135 -1.381 27.285 1.00 85.19 180 LYS A C 1
ATOM 1424 O O . LYS A 1 180 ? -23.923 -1.861 26.474 1.00 85.19 180 LYS A O 1
ATOM 1429 N N . LEU A 1 181 ? -21.815 -1.346 27.084 1.00 85.19 181 LEU A N 1
ATOM 1430 C CA . LEU A 1 181 ? -21.160 -1.937 25.915 1.00 85.19 181 LEU A CA 1
ATOM 1431 C C . LEU A 1 181 ? -21.453 -3.439 25.830 1.00 85.19 181 LEU A C 1
ATOM 1433 O O . LEU A 1 181 ? -21.817 -3.927 24.769 1.00 85.19 181 LEU A O 1
ATOM 1437 N N . GLU A 1 182 ? -21.379 -4.154 26.952 1.00 82.81 182 GLU A N 1
ATOM 1438 C CA . GLU A 1 182 ? -21.726 -5.576 27.023 1.00 82.81 182 GLU A CA 1
ATOM 1439 C C . GLU A 1 182 ? -23.161 -5.856 26.577 1.00 82.81 182 GLU A C 1
ATOM 1441 O O . GLU A 1 182 ? -23.400 -6.755 25.775 1.00 82.81 182 GLU A O 1
ATOM 1446 N N . GLY A 1 183 ? -24.117 -5.079 27.095 1.00 83.75 183 GLY A N 1
ATOM 1447 C CA . GLY A 1 183 ? -25.524 -5.212 26.730 1.00 83.75 183 GLY A CA 1
ATOM 1448 C C . GLY A 1 183 ? -25.754 -5.033 25.230 1.00 83.75 183 GLY A C 1
ATOM 1449 O O . GLY A 1 183 ? -26.562 -5.755 24.656 1.00 83.75 183 GLY A O 1
ATOM 1450 N N . LEU A 1 184 ? -25.008 -4.123 24.600 1.00 84.94 184 LEU A N 1
ATOM 1451 C CA . LEU A 1 184 ? -25.070 -3.864 23.161 1.00 84.94 184 LEU A CA 1
ATOM 1452 C C . LEU A 1 184 ? -24.411 -4.967 22.332 1.00 84.94 184 LEU A C 1
ATOM 1454 O O . LEU A 1 184 ? -24.946 -5.340 21.299 1.00 84.94 184 LEU A O 1
ATOM 1458 N N . LEU A 1 185 ? -23.292 -5.528 22.795 1.00 86.31 185 LEU A N 1
ATOM 1459 C CA . LEU A 1 185 ? -22.586 -6.611 22.100 1.00 86.31 185 LEU A CA 1
ATOM 1460 C C . LEU A 1 185 ? -23.356 -7.942 22.087 1.00 86.31 185 LEU A C 1
ATOM 1462 O O . LEU A 1 185 ? -22.937 -8.870 21.403 1.00 86.31 185 LEU A O 1
ATOM 1466 N N . LYS A 1 186 ? -24.467 -8.059 22.828 1.00 85.00 186 LYS A N 1
ATOM 1467 C CA . LYS A 1 186 ? -25.386 -9.206 22.720 1.00 85.00 186 LYS A CA 1
ATOM 1468 C C . LYS A 1 186 ? -26.176 -9.216 21.412 1.00 85.00 186 LYS A C 1
ATOM 1470 O O . LYS A 1 186 ? -26.680 -10.271 21.041 1.00 85.00 186 LYS A O 1
ATOM 1475 N N . ASP A 1 187 ? -26.319 -8.065 20.760 1.00 85.94 187 ASP A N 1
ATOM 1476 C CA . ASP A 1 187 ? -26.908 -7.967 19.429 1.00 85.94 187 ASP A CA 1
ATOM 1477 C C . ASP A 1 187 ? -25.857 -8.318 18.366 1.00 85.94 187 ASP A C 1
ATOM 1479 O O . ASP A 1 187 ? -24.760 -7.759 18.355 1.00 85.94 187 ASP A O 1
ATOM 1483 N N . GLU A 1 188 ? -26.192 -9.250 17.473 1.00 86.81 188 GLU A N 1
ATOM 1484 C CA . GLU A 1 188 ? -25.262 -9.785 16.471 1.00 86.81 188 GLU A CA 1
ATOM 1485 C C . GLU A 1 188 ? -24.826 -8.714 15.461 1.00 86.81 188 GLU A C 1
ATOM 1487 O O . GLU A 1 188 ? -23.647 -8.625 15.119 1.00 86.81 188 GLU A O 1
ATOM 1492 N N . ASN A 1 189 ? -25.739 -7.824 15.058 1.00 85.94 189 ASN A N 1
ATOM 1493 C CA . ASN A 1 189 ? -25.412 -6.736 14.134 1.00 85.94 189 ASN A CA 1
ATOM 1494 C C . ASN A 1 189 ? -24.454 -5.732 14.781 1.00 85.94 189 ASN A C 1
ATOM 1496 O O . ASN A 1 189 ? -23.496 -5.278 14.153 1.00 85.94 189 ASN A O 1
ATOM 1500 N N . MET A 1 190 ? -24.690 -5.399 16.050 1.00 86.31 190 MET A N 1
ATOM 1501 C CA . MET A 1 190 ? -23.817 -4.512 16.810 1.00 86.31 190 MET A CA 1
ATOM 1502 C C . MET A 1 190 ? -22.447 -5.144 17.069 1.00 86.31 190 MET A C 1
ATOM 1504 O O . MET A 1 190 ? -21.430 -4.456 16.979 1.00 86.31 190 MET A O 1
ATOM 1508 N N . PHE A 1 191 ? -22.399 -6.449 17.342 1.00 87.81 191 PHE A N 1
ATOM 1509 C CA . PHE A 1 191 ? -21.149 -7.191 17.455 1.00 87.81 191 PHE A CA 1
ATOM 1510 C C . PHE A 1 191 ? -20.343 -7.124 16.152 1.00 87.81 191 PHE A C 1
ATOM 1512 O O . PHE A 1 191 ? -19.182 -6.714 16.184 1.00 87.81 191 PHE A O 1
ATOM 1519 N N . CYS A 1 192 ? -20.966 -7.420 15.005 1.00 86.38 192 CYS A N 1
ATOM 1520 C CA . CYS A 1 192 ? -20.330 -7.293 13.692 1.00 86.38 192 CYS A CA 1
ATOM 1521 C C . CYS A 1 192 ? -19.841 -5.863 13.426 1.00 86.38 192 CYS A C 1
ATOM 1523 O O . CYS A 1 192 ? -18.692 -5.682 13.041 1.00 86.38 192 CYS A O 1
ATOM 1525 N N . ASN A 1 193 ? -20.646 -4.838 13.727 1.00 87.44 193 ASN A N 1
ATOM 1526 C CA . ASN A 1 193 ? -20.250 -3.437 13.552 1.00 87.44 193 ASN A CA 1
ATOM 1527 C C . ASN A 1 193 ? -19.016 -3.062 14.390 1.00 87.44 193 ASN A C 1
ATOM 1529 O O . ASN A 1 193 ? -18.125 -2.355 13.912 1.00 87.44 193 ASN A O 1
ATOM 1533 N N . VAL A 1 194 ? -18.940 -3.545 15.633 1.00 87.38 194 VAL A N 1
ATOM 1534 C CA . VAL A 1 194 ? -17.768 -3.333 16.490 1.00 87.38 194 VAL A CA 1
ATOM 1535 C C . VAL A 1 194 ? -16.565 -4.119 15.965 1.00 87.38 194 VAL A C 1
ATOM 1537 O O . VAL A 1 194 ? -15.463 -3.575 15.950 1.00 87.38 194 VAL A O 1
ATOM 1540 N N . CYS A 1 195 ? -16.745 -5.351 15.483 1.00 88.12 195 CYS A N 1
ATOM 1541 C CA . CYS A 1 195 ? -15.684 -6.114 14.823 1.00 88.12 195 CYS A CA 1
ATOM 1542 C C . CYS A 1 195 ? -15.146 -5.393 13.581 1.00 88.12 195 CYS A C 1
ATOM 1544 O O . CYS 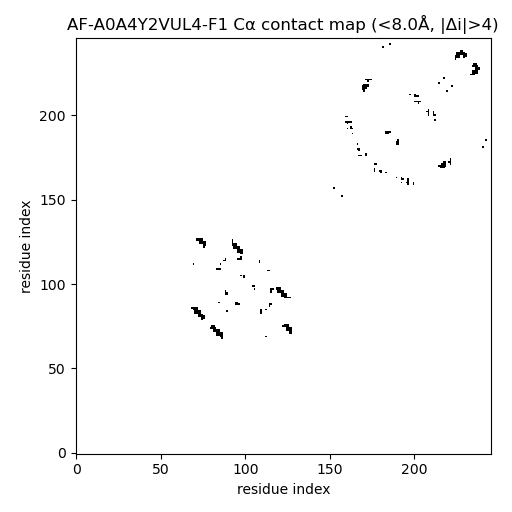A 1 195 ? -13.930 -5.262 13.452 1.00 88.12 195 CYS A O 1
ATOM 1546 N N . ASP A 1 196 ? -16.018 -4.859 12.727 1.00 88.06 196 ASP A N 1
ATOM 1547 C CA . ASP A 1 196 ? -15.634 -4.095 11.540 1.00 88.06 196 ASP A CA 1
ATOM 1548 C C . ASP A 1 196 ? -14.853 -2.837 11.932 1.00 88.06 196 ASP A C 1
ATOM 1550 O O . ASP A 1 196 ? -13.772 -2.581 11.396 1.00 88.06 196 ASP A O 1
ATOM 1554 N N . PHE A 1 197 ? -15.323 -2.093 12.939 1.00 88.12 197 PHE A N 1
ATOM 1555 C CA . PHE A 1 197 ? -14.594 -0.949 13.489 1.00 88.12 197 PHE A CA 1
ATOM 1556 C C . PHE A 1 197 ? -13.211 -1.332 14.015 1.00 88.12 197 PHE A C 1
ATOM 1558 O O . PHE A 1 197 ? -12.220 -0.697 13.654 1.00 88.12 197 PHE A O 1
ATOM 1565 N N . LEU A 1 198 ? -13.110 -2.378 14.832 1.00 89.06 198 LEU A N 1
ATOM 1566 C CA . LEU A 1 198 ? -11.830 -2.812 15.387 1.00 89.06 198 LEU A CA 1
ATOM 1567 C C . LEU A 1 198 ? -10.905 -3.413 14.324 1.00 89.06 198 LEU A C 1
ATOM 1569 O O . LEU A 1 198 ? -9.692 -3.312 14.474 1.00 89.06 198 LEU A O 1
ATOM 1573 N N . SER A 1 199 ? -11.443 -3.975 13.239 1.00 88.31 199 SER A N 1
ATOM 1574 C CA . SER A 1 199 ? -10.647 -4.491 12.119 1.00 88.31 199 SER A CA 1
ATOM 1575 C C . SER A 1 199 ? -9.861 -3.391 11.399 1.00 88.31 199 SER A C 1
ATOM 1577 O O . SER A 1 199 ? -8.781 -3.650 10.868 1.00 88.31 199 SER A O 1
ATOM 1579 N N . SER A 1 200 ? -10.343 -2.142 11.458 1.00 87.38 200 SER A N 1
ATOM 1580 C CA . SER A 1 200 ? -9.601 -0.977 10.962 1.00 87.38 200 SER A CA 1
ATOM 1581 C C . SER A 1 200 ? -8.350 -0.660 11.800 1.00 87.38 200 SER A C 1
ATOM 1583 O O . SER A 1 200 ? -7.452 0.053 11.349 1.00 87.38 200 SER A O 1
ATOM 1585 N N . ILE A 1 201 ? -8.255 -1.207 13.019 1.00 88.00 201 ILE A N 1
ATOM 1586 C CA . ILE A 1 201 ? -7.125 -1.023 13.927 1.00 88.00 201 ILE A CA 1
ATOM 1587 C C . ILE A 1 201 ? -6.070 -2.095 13.631 1.00 88.00 201 ILE A C 1
ATOM 1589 O O . ILE A 1 201 ? -6.063 -3.182 14.203 1.00 88.00 201 ILE A O 1
ATOM 1593 N N . GLY A 1 202 ? -5.140 -1.764 12.738 1.00 84.62 202 GLY A N 1
ATOM 1594 C CA . GLY A 1 202 ? -3.997 -2.619 12.415 1.00 84.62 202 GLY A CA 1
ATOM 1595 C C . GLY A 1 202 ? -2.842 -2.542 13.423 1.00 84.62 202 GLY A C 1
ATOM 1596 O O . GLY A 1 202 ? -2.795 -1.695 14.321 1.00 84.62 202 GLY A O 1
ATOM 1597 N N . GLY A 1 203 ? -1.841 -3.397 13.218 1.00 88.44 203 GLY A N 1
ATOM 1598 C CA . GLY A 1 203 ? -0.574 -3.377 13.944 1.00 88.44 203 GLY A CA 1
ATOM 1599 C C . GLY A 1 203 ? 0.485 -4.232 13.253 1.00 88.44 203 GLY A C 1
ATOM 1600 O O . GLY A 1 203 ? 0.163 -5.093 12.439 1.00 88.44 203 GLY A O 1
ATOM 1601 N N . ASN A 1 204 ? 1.752 -4.021 13.605 1.00 90.81 204 ASN A N 1
ATOM 1602 C CA . ASN A 1 204 ? 2.883 -4.709 12.955 1.00 90.81 204 ASN A CA 1
ATOM 1603 C C . ASN A 1 204 ? 3.173 -6.096 13.556 1.00 90.81 204 ASN A C 1
ATOM 1605 O O . ASN A 1 204 ? 4.108 -6.786 13.161 1.00 90.81 204 ASN A O 1
ATOM 1609 N N . SER A 1 205 ? 2.403 -6.494 14.568 1.00 93.94 205 SER A N 1
ATOM 1610 C CA . SER A 1 205 ? 2.444 -7.817 15.184 1.00 93.94 205 SER A CA 1
ATOM 1611 C C . SER A 1 205 ? 1.131 -8.088 15.914 1.00 93.94 205 SER A C 1
ATOM 1613 O O . SER A 1 205 ? 0.402 -7.155 16.250 1.00 93.94 205 SER A O 1
ATOM 1615 N N . ILE A 1 206 ? 0.864 -9.352 16.253 1.00 93.12 206 ILE A N 1
ATOM 1616 C CA . ILE A 1 206 ? -0.310 -9.738 17.057 1.00 93.12 206 ILE A CA 1
ATOM 1617 C C . ILE A 1 206 ? -0.327 -8.985 18.394 1.00 93.12 206 ILE A C 1
ATOM 1619 O O . ILE A 1 206 ? -1.374 -8.509 18.822 1.00 93.12 206 ILE A O 1
ATOM 1623 N N . LYS A 1 207 ? 0.837 -8.826 19.041 1.00 91.31 207 LYS A N 1
ATOM 1624 C CA . LYS A 1 207 ? 0.961 -8.111 20.322 1.00 91.31 207 LYS A CA 1
ATOM 1625 C C . LYS A 1 207 ? 0.607 -6.629 20.188 1.00 91.31 207 LYS A C 1
ATOM 1627 O O . LYS A 1 207 ? -0.117 -6.102 21.026 1.00 91.31 207 LYS A O 1
ATOM 1632 N N . ASP A 1 208 ? 1.107 -5.974 19.143 1.00 93.25 208 ASP A N 1
ATOM 1633 C CA . ASP A 1 208 ? 0.830 -4.560 18.860 1.00 93.25 208 ASP A CA 1
ATOM 1634 C C . ASP A 1 208 ? -0.640 -4.343 18.479 1.00 93.25 208 ASP A C 1
ATOM 1636 O O . ASP A 1 208 ? -1.306 -3.494 19.064 1.00 93.25 208 ASP A O 1
ATOM 1640 N N . CYS A 1 209 ? -1.175 -5.180 17.589 1.00 92.69 209 CYS A N 1
ATOM 1641 C CA . CYS A 1 209 ? -2.585 -5.171 17.204 1.00 92.69 209 CYS A CA 1
ATOM 1642 C C . CYS A 1 209 ? -3.500 -5.351 18.430 1.00 92.69 209 CYS A C 1
ATOM 1644 O O . CYS A 1 209 ? -4.346 -4.504 18.711 1.00 92.69 209 CYS A O 1
ATOM 1646 N N . THR A 1 210 ? -3.239 -6.380 19.245 1.00 91.00 210 THR A N 1
ATOM 1647 C CA . THR A 1 210 ? -3.985 -6.639 20.490 1.00 91.00 210 THR A CA 1
ATOM 1648 C C . THR A 1 210 ? -3.924 -5.437 21.430 1.00 91.00 210 THR A C 1
ATOM 1650 O O . THR A 1 210 ? -4.949 -5.010 21.957 1.00 91.00 210 THR A O 1
ATOM 1653 N N . LYS A 1 211 ? -2.734 -4.851 21.626 1.00 91.06 211 LYS A N 1
ATOM 1654 C CA . LYS A 1 211 ? -2.550 -3.666 22.473 1.00 91.06 211 LYS A CA 1
ATOM 1655 C C . LYS A 1 211 ? -3.384 -2.486 21.970 1.00 91.06 211 LYS A C 1
ATOM 1657 O O . LYS A 1 211 ? -4.075 -1.864 22.770 1.00 91.06 211 LYS A O 1
ATOM 1662 N N . ARG A 1 212 ? -3.341 -2.186 20.670 1.00 93.12 212 ARG A N 1
ATOM 1663 C CA . ARG A 1 212 ? -4.065 -1.057 20.062 1.00 93.12 212 ARG A CA 1
ATOM 1664 C C . ARG A 1 212 ? -5.579 -1.224 20.158 1.00 93.12 212 ARG A C 1
ATOM 1666 O O . ARG A 1 212 ? -6.258 -0.276 20.549 1.00 93.12 212 ARG A O 1
ATOM 1673 N N . ILE A 1 213 ? -6.086 -2.425 19.878 1.00 92.25 213 ILE A N 1
ATOM 1674 C CA . ILE A 1 213 ? -7.506 -2.768 20.032 1.00 92.25 213 ILE A CA 1
ATOM 1675 C C . ILE A 1 213 ? -7.939 -2.570 21.489 1.00 92.25 213 ILE A C 1
ATOM 1677 O O . ILE A 1 213 ? -8.890 -1.840 21.763 1.00 92.25 213 ILE A O 1
ATOM 1681 N N . LEU A 1 214 ? -7.202 -3.150 22.441 1.00 89.62 214 LEU A N 1
ATOM 1682 C CA . LEU A 1 214 ? -7.523 -3.033 23.865 1.00 89.62 214 LEU A CA 1
ATOM 1683 C C . LEU A 1 214 ? -7.490 -1.581 24.355 1.00 89.62 214 LEU A C 1
ATOM 1685 O O . LEU A 1 214 ? -8.395 -1.168 25.075 1.00 89.62 214 LEU A O 1
ATOM 1689 N N . SER A 1 215 ? -6.500 -0.792 23.930 1.00 90.69 215 SER A N 1
ATOM 1690 C CA . SER A 1 215 ? -6.407 0.636 24.265 1.00 90.69 215 SER A CA 1
ATOM 1691 C C . SER A 1 215 ? -7.536 1.478 23.666 1.00 90.69 215 SER A C 1
ATOM 1693 O O . SER A 1 215 ? -7.828 2.551 24.191 1.00 90.69 215 SER A O 1
ATOM 1695 N N . LYS A 1 216 ? -8.176 1.019 22.583 1.00 90.38 216 LYS A N 1
ATOM 1696 C CA . LYS A 1 216 ? -9.383 1.655 22.044 1.00 90.38 216 LYS A CA 1
ATOM 1697 C C . LYS A 1 216 ? -10.663 1.205 22.729 1.00 90.38 216 LYS A C 1
ATOM 1699 O O . LYS A 1 216 ? -11.594 1.994 22.778 1.00 90.38 216 LYS A O 1
ATOM 1704 N N . LEU A 1 217 ? -10.711 0.007 23.303 1.00 89.50 217 LEU A N 1
ATOM 1705 C CA . LEU A 1 217 ? -11.888 -0.477 24.028 1.00 89.50 217 LEU A CA 1
ATOM 1706 C C . LEU A 1 217 ? -11.959 0.037 25.470 1.00 89.50 217 LEU A C 1
ATOM 1708 O O . LEU A 1 217 ? -13.027 0.427 25.940 1.00 89.50 217 LEU A O 1
ATOM 1712 N N . LEU A 1 218 ? -10.834 0.038 26.182 1.00 88.88 218 LEU A N 1
ATOM 1713 C CA . LEU A 1 218 ? -10.783 0.252 27.627 1.00 88.88 218 LEU A CA 1
ATOM 1714 C C . LEU A 1 218 ? -9.709 1.273 27.988 1.00 88.88 218 LEU A C 1
ATOM 1716 O O . LEU A 1 218 ? -8.583 1.218 27.493 1.00 88.88 218 LEU A O 1
ATOM 1720 N N . SER A 1 219 ? -10.034 2.178 28.911 1.00 90.19 219 SER A N 1
ATOM 1721 C CA . SER A 1 219 ? -9.040 3.110 29.439 1.00 90.19 219 SER A CA 1
ATOM 1722 C C . SER A 1 219 ? -8.021 2.380 30.321 1.00 90.19 219 SER A C 1
ATOM 1724 O O . SER A 1 219 ? -8.316 1.350 30.943 1.00 90.19 219 SER A O 1
ATOM 1726 N N . THR A 1 220 ? -6.816 2.941 30.444 1.00 89.12 220 THR A N 1
ATOM 1727 C CA . THR A 1 220 ? -5.782 2.428 31.359 1.00 89.12 220 THR A CA 1
ATOM 1728 C C . THR A 1 220 ? -6.295 2.364 32.802 1.00 89.12 220 THR A C 1
ATOM 1730 O O . THR A 1 220 ? -6.081 1.372 33.497 1.00 89.12 220 THR A O 1
ATOM 1733 N N . ASN A 1 221 ? -7.047 3.381 33.236 1.00 85.38 221 ASN A N 1
ATOM 1734 C CA . ASN A 1 221 ? -7.608 3.466 34.587 1.00 85.38 221 ASN A CA 1
ATOM 1735 C C . ASN A 1 221 ? -8.607 2.341 34.887 1.00 85.38 221 ASN A C 1
ATOM 1737 O O . ASN A 1 221 ? -8.589 1.772 35.982 1.00 85.38 221 ASN A O 1
ATOM 1741 N N . LEU A 1 222 ? -9.466 2.004 33.922 1.00 83.25 222 LEU A N 1
ATOM 1742 C CA . LEU A 1 222 ? -10.428 0.912 34.063 1.00 83.25 222 LEU A CA 1
ATOM 1743 C C . LEU A 1 222 ? -9.732 -0.454 33.989 1.00 83.25 222 LEU A C 1
ATOM 1745 O O . LEU A 1 222 ? -10.060 -1.360 34.758 1.00 83.25 222 LEU A O 1
ATOM 1749 N N . SER A 1 223 ? -8.721 -0.577 33.127 1.00 83.94 223 SER A N 1
ATOM 1750 C CA . SER A 1 223 ? -7.925 -1.798 32.957 1.00 83.94 223 SER A CA 1
ATOM 1751 C C . SER A 1 223 ? -7.189 -2.200 34.240 1.00 83.94 223 SER A C 1
ATOM 1753 O O . SER A 1 223 ? -7.146 -3.377 34.581 1.00 83.94 223 SER A O 1
ATOM 1755 N N . LEU A 1 224 ? -6.675 -1.236 35.015 1.00 84.25 224 LEU A N 1
ATOM 1756 C CA . LEU A 1 224 ? -6.017 -1.505 36.305 1.00 84.25 224 LEU A CA 1
ATOM 1757 C C . LEU A 1 224 ? -6.978 -2.062 37.372 1.00 84.25 224 LEU A C 1
ATOM 1759 O O . LEU A 1 224 ? -6.570 -2.832 38.250 1.00 84.25 224 LEU A O 1
ATOM 1763 N N . LYS A 1 225 ? -8.259 -1.684 37.288 1.00 82.31 225 LYS A N 1
ATOM 1764 C CA . LYS A 1 225 ? -9.324 -2.057 38.234 1.00 82.31 225 LYS A CA 1
ATOM 1765 C C . LYS A 1 225 ? -10.057 -3.343 37.845 1.00 82.31 225 LYS A C 1
ATOM 1767 O O . LYS A 1 225 ? -10.937 -3.785 38.580 1.00 82.31 225 LYS A O 1
ATOM 1772 N N . SER A 1 226 ? -9.688 -3.955 36.723 1.00 74.56 226 SER A N 1
ATOM 1773 C CA . SER A 1 226 ? -10.428 -5.064 36.122 1.00 74.56 226 SER A CA 1
ATOM 1774 C C . SER A 1 226 ? -9.492 -6.228 35.792 1.00 74.56 226 SER A C 1
ATOM 1776 O O . SER A 1 226 ? -8.307 -6.034 35.528 1.00 74.56 226 SER A O 1
ATOM 1778 N N . ASN A 1 227 ? -9.984 -7.462 35.836 1.00 75.94 227 ASN A N 1
ATOM 1779 C CA . ASN A 1 227 ? -9.262 -8.627 35.325 1.00 75.94 227 ASN A CA 1
ATOM 1780 C C . ASN A 1 227 ? -10.228 -9.757 34.944 1.00 75.94 227 ASN A C 1
ATOM 1782 O O . ASN A 1 227 ? -11.423 -9.701 35.221 1.00 75.94 227 ASN A O 1
ATOM 1786 N N . TRP A 1 228 ? -9.703 -10.797 34.290 1.00 70.00 228 TRP A N 1
ATOM 1787 C CA . TRP A 1 228 ? -10.530 -11.880 33.757 1.00 70.00 228 TRP A CA 1
ATOM 1788 C C . TRP A 1 228 ? -11.438 -12.529 34.813 1.00 70.00 228 TRP A C 1
ATOM 1790 O O . TRP A 1 228 ? -12.630 -12.666 34.580 1.00 70.00 228 TRP A O 1
ATOM 1800 N N . LYS A 1 229 ? -10.916 -12.879 35.994 1.00 68.75 229 LYS A N 1
ATOM 1801 C CA . LYS A 1 229 ? -11.667 -13.649 37.006 1.00 68.75 229 LYS A CA 1
ATOM 1802 C C . LYS A 1 229 ? -12.285 -12.819 38.138 1.00 68.75 229 LYS A C 1
ATOM 1804 O O . LYS A 1 229 ? -12.989 -13.378 38.969 1.00 68.75 229 LYS A O 1
ATOM 1809 N N . GLY A 1 230 ? -11.988 -11.525 38.226 1.00 65.00 230 GLY A N 1
ATOM 1810 C CA . GLY A 1 230 ? -12.029 -10.798 39.498 1.00 65.00 230 GLY A CA 1
ATOM 1811 C C . GLY A 1 230 ? -10.957 -11.319 40.458 1.00 65.00 230 GLY A C 1
ATOM 1812 O O . GLY A 1 230 ? -10.529 -12.473 40.412 1.00 65.00 230 GLY A O 1
ATOM 1813 N N . THR A 1 231 ? -10.484 -10.484 41.375 1.00 60.12 231 THR A N 1
ATOM 1814 C CA . THR A 1 231 ? -9.688 -10.974 42.510 1.00 60.12 231 THR A CA 1
ATOM 1815 C C . THR A 1 231 ? -10.327 -10.491 43.790 1.00 60.12 231 THR A C 1
ATOM 1817 O O . THR A 1 231 ? -10.435 -9.284 43.995 1.00 60.12 231 THR A O 1
ATOM 1820 N N . ARG A 1 232 ? -10.750 -11.449 44.629 1.00 57.25 232 ARG A N 1
ATOM 1821 C CA . ARG A 1 232 ? -11.235 -11.237 46.004 1.00 57.25 232 ARG A CA 1
ATOM 1822 C C . ARG A 1 232 ? -12.195 -10.040 46.144 1.00 57.25 232 ARG A C 1
ATOM 1824 O O . ARG A 1 232 ? -12.026 -9.236 47.047 1.00 57.25 232 ARG A O 1
ATOM 1831 N N . ALA A 1 233 ? -13.152 -9.904 45.222 1.00 58.44 233 ALA A N 1
ATOM 1832 C CA . ALA A 1 233 ? -14.15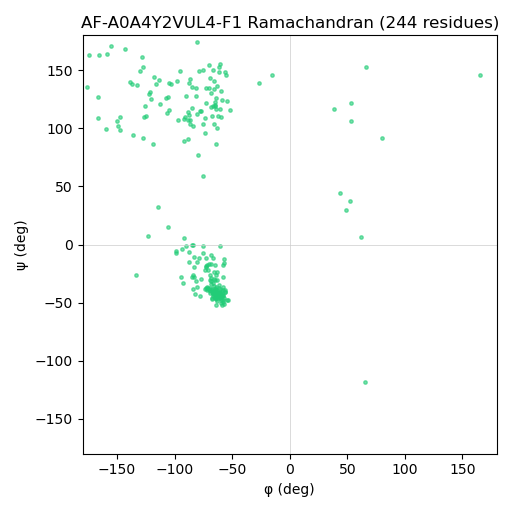8 -8.831 45.190 1.00 58.44 233 ALA A CA 1
ATOM 1833 C C . ALA A 1 233 ? -13.638 -7.378 45.047 1.00 58.44 233 ALA A C 1
ATOM 1835 O O . ALA A 1 233 ? -14.436 -6.449 45.088 1.00 58.44 233 ALA A O 1
ATOM 1836 N N . VAL A 1 234 ? -12.333 -7.160 44.830 1.00 64.31 234 VAL A N 1
ATOM 1837 C CA . VAL A 1 234 ? -11.750 -5.811 44.652 1.00 64.31 234 VAL A CA 1
ATOM 1838 C C . VAL A 1 234 ? -11.682 -5.405 43.178 1.00 64.31 234 VAL A C 1
ATOM 1840 O O . VAL A 1 234 ? -11.806 -4.229 42.847 1.00 64.31 234 VAL A O 1
ATOM 1843 N N . LYS A 1 235 ? -11.464 -6.376 42.283 1.00 72.50 235 LYS A N 1
ATOM 1844 C CA . LYS A 1 235 ? -11.346 -6.136 40.838 1.00 72.50 235 LYS A CA 1
ATOM 1845 C C . LYS A 1 235 ? -12.600 -6.575 40.097 1.00 72.50 235 LYS A C 1
ATOM 1847 O O . LYS A 1 235 ? -13.124 -7.653 40.377 1.00 72.50 235 LYS A O 1
ATOM 1852 N N . LEU A 1 236 ? -13.020 -5.763 39.131 1.00 69.00 236 LEU A N 1
ATOM 1853 C CA . LEU A 1 236 ? -14.136 -6.059 38.236 1.00 69.00 236 LEU A CA 1
ATOM 1854 C C . LEU A 1 236 ? -13.820 -7.291 37.381 1.00 69.00 236 LEU A C 1
ATOM 1856 O O . LEU A 1 236 ? -12.702 -7.444 36.885 1.00 69.00 236 LEU A O 1
ATOM 1860 N N . VAL A 1 237 ? -14.811 -8.169 37.247 1.00 70.12 237 VAL A N 1
ATOM 1861 C CA . VAL A 1 237 ? -14.715 -9.457 36.552 1.00 70.12 237 VAL A CA 1
ATOM 1862 C C . VAL A 1 237 ? -15.081 -9.268 35.082 1.00 70.12 237 VAL A C 1
ATOM 1864 O O . VAL A 1 237 ? -16.167 -8.771 34.799 1.00 70.12 237 VAL A O 1
ATOM 1867 N N . PHE A 1 238 ? -14.226 -9.726 34.158 1.00 66.62 238 PHE A N 1
ATOM 1868 C CA . PHE A 1 238 ? -14.612 -9.883 32.748 1.00 66.62 238 PHE A CA 1
ATOM 1869 C C . PHE A 1 238 ? -15.306 -11.240 32.478 1.00 66.62 238 PHE A C 1
ATOM 1871 O O . PHE A 1 238 ? -16.158 -11.336 31.618 1.00 66.62 238 PHE A O 1
ATOM 1878 N N . ALA A 1 239 ? -15.053 -12.318 33.218 1.00 57.59 239 ALA A N 1
ATOM 1879 C CA . ALA A 1 239 ? -15.611 -13.647 32.904 1.00 57.59 239 ALA A CA 1
ATOM 1880 C C . ALA A 1 239 ? -17.157 -13.749 32.824 1.00 57.59 239 ALA A C 1
ATOM 1882 O O . ALA A 1 239 ? -17.664 -14.748 32.322 1.00 57.59 239 ALA A O 1
ATOM 1883 N N . THR A 1 240 ? -17.913 -12.745 33.282 1.00 55.03 240 THR A N 1
ATOM 1884 C CA . THR A 1 240 ? -19.373 -12.658 33.102 1.00 55.03 240 THR A CA 1
ATOM 1885 C C . THR A 1 240 ? -19.804 -12.456 31.637 1.00 55.03 240 THR A C 1
ATOM 1887 O O . THR A 1 240 ? -20.983 -12.646 31.337 1.00 55.03 240 THR A O 1
ATOM 1890 N N . PHE A 1 241 ? -18.866 -12.152 30.724 1.00 55.88 241 PHE A N 1
ATOM 1891 C CA . PHE A 1 241 ? -19.092 -12.023 29.278 1.00 55.88 241 PHE A CA 1
ATOM 1892 C C . PHE A 1 241 ? -19.534 -13.363 28.657 1.00 55.88 241 PHE A C 1
ATOM 1894 O O . PHE A 1 241 ? -18.743 -14.154 28.146 1.00 55.88 241 PHE A O 1
ATOM 1901 N N . SER A 1 242 ? -20.844 -13.600 28.697 1.00 52.69 242 SER A N 1
ATOM 1902 C CA . SER A 1 242 ? -21.556 -14.815 28.255 1.00 52.69 242 SER A CA 1
ATOM 1903 C C . SER A 1 242 ? -21.422 -15.206 26.768 1.00 52.69 242 SER A C 1
ATOM 1905 O O . SER A 1 242 ? -21.948 -16.243 26.371 1.00 52.69 242 SER A O 1
ATOM 1907 N N . LEU A 1 243 ? -20.709 -14.426 25.950 1.00 49.75 243 LEU A N 1
ATOM 1908 C CA . LEU A 1 243 ? -20.582 -14.636 24.499 1.00 49.75 243 LEU A CA 1
ATOM 1909 C C . LEU A 1 243 ? -19.440 -15.584 24.087 1.00 49.75 243 LEU A C 1
ATOM 1911 O O . LEU A 1 243 ? -19.347 -15.934 22.921 1.00 49.75 243 LEU A O 1
ATOM 1915 N N . ILE A 1 244 ? -18.583 -16.026 25.015 1.00 45.12 244 ILE A N 1
ATOM 1916 C CA . ILE A 1 244 ? -17.417 -16.882 24.695 1.00 45.12 244 ILE A CA 1
ATOM 1917 C C . ILE A 1 244 ? -17.728 -18.393 24.836 1.00 45.12 244 ILE A C 1
ATOM 1919 O O . ILE A 1 244 ? -16.896 -19.231 24.511 1.00 45.12 244 ILE A O 1
ATOM 1923 N N . ASN A 1 245 ? -18.936 -18.764 25.282 1.00 36.25 245 ASN A N 1
ATOM 1924 C CA . ASN A 1 245 ? -19.325 -20.160 25.551 1.00 36.25 245 ASN A CA 1
ATOM 1925 C C . ASN A 1 245 ? -20.431 -20.708 24.622 1.00 36.25 245 ASN A C 1
ATOM 1927 O O . ASN A 1 245 ? -21.238 -21.530 25.061 1.00 36.25 245 ASN A O 1
ATOM 1931 N N . LYS A 1 246 ? -20.496 -20.275 23.361 1.00 36.47 246 LYS A N 1
ATOM 1932 C CA . LYS A 1 246 ? -21.324 -20.938 22.341 1.00 36.47 246 LYS A CA 1
ATOM 1933 C C . LYS A 1 246 ? -20.509 -21.272 21.107 1.00 36.47 246 LYS A C 1
ATOM 1935 O O . LYS A 1 246 ? -19.721 -20.399 20.692 1.00 36.47 246 LYS A O 1
#

Organism: Araneus ventricosus (NCBI:txid182803)

Radius of gyration: 37.74 Å; Cα contacts (8 Å, |Δi|>4): 174; chains: 1; bounding box: 64×68×116 Å

pLDDT: mean 70.14, std 18.69, range [32.97, 93.94]

Solvent-accessible surface area (backbone atoms only — not comparable to full-atom values): 15447 Å² total; per-residue (Å²): 136,83,88,83,88,82,88,82,92,86,76,90,84,80,88,86,88,85,91,75,89,80,80,83,81,82,82,83,80,84,86,81,88,80,91,75,92,75,93,72,94,76,87,72,84,75,60,72,73,64,58,56,62,48,54,60,50,51,50,50,53,47,52,57,57,60,67,62,56,64,62,38,50,32,33,32,74,92,76,72,43,75,50,74,39,34,42,90,34,48,58,92,53,34,26,54,36,75,73,67,90,49,62,70,59,52,54,48,36,40,77,66,60,54,78,72,56,95,74,34,44,79,40,65,34,44,73,55,70,63,60,60,60,52,53,51,53,52,49,54,49,52,52,49,52,52,49,53,51,49,58,60,35,66,79,68,67,76,63,76,60,68,76,58,92,86,58,65,74,71,39,24,66,50,70,68,48,48,54,51,45,53,65,48,51,71,38,67,69,51,34,50,48,50,50,53,35,49,65,71,51,69,55,97,41,72,69,50,21,52,49,52,48,48,56,47,54,35,26,71,75,39,52,76,44,38,40,59,79,35,51,94,87,73,26,47,57,50,69,77,60,75,78,80,80,120